Protein AF-A0A7V5M8F5-F1 (afdb_monomer_lite)

Foldseek 3Di:
DCLVCLQVVPDPPDLVSVQSVLVVVLVVLVVQLLVCLVVVVVVSVVVSVVVNVVSLLCNQLSVLVVQLVQQQFLLSVDPLSSVLSSLLCQLLVLLVVLQVLLCCQPPVVPPPVVCVSPPRDDLVVSLVSLVSNLVSLVVNLVSLVVSLVCLCPPDPLSVVLSCCCCPNPNNCLRVPQQVNQQRDVSNVQSPDPVRSSDSVSSNSSSVSNNSNSVSVVCCSPVSSVVRGTD

Radius of gyration: 19.97 Å; chains: 1; bounding box: 55×34×59 Å

Secondary structure (DSSP, 8-state):
--TTHHHHS--TT-HHHHHHHHHHHHHHHHHHHHHHHHTT-HHHHHHHHHHHHHHHHHHHHHHHHHHHT-TT-TTT--TTHHHHHHHHHHHHHHHHHHHHHHHHHHHSTT-HHHHHHSPPPPHHHHHHHHHHHHHHHHHHHHHHHHHHHHHHHH-HHHHHHHHHHHTSTTHIIIIIIIIIIIIIHHHHHHHSTTTTT-HHHHHHHHHHHHHHHHHHHHHHHHHHHHSPP-

Structure (mmCIF, N/CA/C/O backbone):
data_AF-A0A7V5M8F5-F1
#
_entry.id   AF-A0A7V5M8F5-F1
#
loop_
_atom_site.group_PDB
_atom_site.id
_atom_site.type_symbol
_atom_site.label_atom_id
_atom_site.label_alt_id
_atom_site.label_comp_id
_atom_site.label_asym_id
_atom_site.label_entity_id
_atom_site.label_seq_id
_atom_site.pdbx_PDB_ins_code
_atom_site.Cartn_x
_atom_site.Cartn_y
_atom_site.Cartn_z
_atom_site.occupancy
_atom_site.B_iso_or_equiv
_atom_site.auth_seq_id
_atom_site.auth_comp_id
_atom_site.auth_asym_id
_atom_site.auth_atom_id
_atom_site.pdbx_PDB_model_num
ATOM 1 N N . VAL A 1 1 ? 28.177 -6.693 4.601 1.00 48.69 1 VAL A N 1
ATOM 2 C CA . VAL A 1 1 ? 29.189 -5.725 5.109 1.00 48.69 1 VAL A CA 1
ATOM 3 C C . VAL A 1 1 ? 29.220 -4.380 4.344 1.00 48.69 1 VAL A C 1
ATOM 5 O O . VAL A 1 1 ? 29.746 -3.408 4.863 1.00 48.69 1 VAL A O 1
ATOM 8 N N . ARG A 1 2 ? 28.581 -4.237 3.165 1.00 62.81 2 ARG A N 1
ATOM 9 C CA . ARG A 1 2 ? 28.569 -2.975 2.380 1.00 62.81 2 ARG A CA 1
ATOM 10 C C . ARG A 1 2 ? 27.480 -1.940 2.731 1.00 62.81 2 ARG A C 1
ATOM 12 O O . ARG A 1 2 ? 27.596 -0.803 2.301 1.00 62.81 2 ARG A O 1
ATOM 19 N N . PHE A 1 3 ? 26.449 -2.287 3.506 1.00 63.16 3 PHE A N 1
ATOM 20 C CA . PHE A 1 3 ? 25.304 -1.390 3.750 1.00 63.16 3 PHE A CA 1
ATOM 21 C C . PHE A 1 3 ? 25.667 -0.143 4.577 1.00 63.16 3 PHE A C 1
ATOM 23 O O . PHE A 1 3 ? 25.280 0.962 4.219 1.00 63.16 3 PHE A O 1
ATOM 30 N N . TYR A 1 4 ? 26.493 -0.290 5.618 1.00 63.72 4 TYR A N 1
ATOM 31 C CA . TYR A 1 4 ? 26.911 0.834 6.471 1.00 63.72 4 TYR A CA 1
ATOM 32 C C . TYR A 1 4 ? 27.710 1.911 5.713 1.00 63.72 4 TYR A C 1
ATOM 34 O O . TYR A 1 4 ? 27.688 3.080 6.094 1.00 63.72 4 TYR A O 1
ATOM 42 N N . HIS A 1 5 ? 28.357 1.549 4.599 1.00 68.81 5 HIS A N 1
ATOM 43 C CA . HIS A 1 5 ? 29.077 2.505 3.755 1.00 68.81 5 HIS A CA 1
ATOM 44 C C . HIS A 1 5 ? 28.134 3.489 3.057 1.00 68.81 5 HIS A C 1
ATOM 46 O O . HIS A 1 5 ? 28.532 4.619 2.823 1.00 68.81 5 HIS A O 1
ATOM 52 N N . LEU A 1 6 ? 26.881 3.113 2.779 1.00 63.12 6 LEU A N 1
ATOM 53 C CA . LEU A 1 6 ? 25.892 4.026 2.192 1.00 63.12 6 LEU A CA 1
ATOM 54 C C . LEU A 1 6 ? 25.444 5.124 3.165 1.00 63.12 6 LEU A C 1
ATOM 56 O O . LEU A 1 6 ? 24.941 6.151 2.718 1.00 63.12 6 LEU A O 1
ATOM 60 N N . MET A 1 7 ? 25.601 4.893 4.472 1.00 65.12 7 MET A N 1
ATOM 61 C CA . MET A 1 7 ? 25.281 5.868 5.517 1.00 65.12 7 MET A CA 1
ATOM 62 C C . MET A 1 7 ? 26.461 6.815 5.770 1.00 65.12 7 MET A C 1
ATOM 64 O O . MET A 1 7 ? 26.262 8.018 5.889 1.00 65.12 7 MET A O 1
ATOM 68 N N . TYR A 1 8 ? 27.689 6.285 5.812 1.00 66.94 8 TYR A N 1
ATOM 69 C CA . TYR A 1 8 ? 28.901 7.080 6.055 1.00 66.94 8 TYR A CA 1
ATOM 70 C C . TYR A 1 8 ? 29.453 7.783 4.804 1.00 66.94 8 TYR A C 1
ATOM 72 O O . TYR A 1 8 ? 29.963 8.893 4.908 1.00 66.94 8 TYR A O 1
ATOM 80 N N . MET A 1 9 ? 29.353 7.169 3.621 1.00 75.38 9 MET A N 1
ATOM 81 C CA . MET A 1 9 ? 29.777 7.750 2.339 1.00 75.38 9 MET A CA 1
ATOM 82 C C . MET A 1 9 ? 28.563 8.246 1.559 1.00 75.38 9 MET A C 1
ATOM 84 O O . MET A 1 9 ? 28.208 7.720 0.501 1.00 75.38 9 MET A O 1
ATOM 88 N N . PHE A 1 10 ? 27.888 9.245 2.124 1.00 81.69 10 PHE A N 1
ATOM 89 C CA . PHE A 1 10 ? 26.716 9.839 1.500 1.00 81.69 10 PHE A CA 1
ATOM 90 C C . PHE A 1 10 ? 27.094 10.530 0.183 1.00 81.69 10 PHE A C 1
ATOM 92 O O . PHE A 1 10 ? 27.930 11.433 0.157 1.00 81.69 10 PHE A O 1
ATOM 99 N N . ASN A 1 11 ? 26.456 10.124 -0.915 1.00 85.31 11 ASN A N 1
ATOM 100 C CA . ASN A 1 11 ? 26.607 10.766 -2.214 1.00 85.31 11 ASN A CA 1
ATOM 101 C C . ASN A 1 11 ? 25.289 11.448 -2.601 1.00 85.31 11 ASN A C 1
ATOM 103 O O . ASN A 1 11 ? 24.311 10.769 -2.905 1.00 85.31 11 ASN A O 1
ATOM 107 N N . TYR A 1 12 ? 25.284 12.784 -2.647 1.00 85.00 12 TYR A N 1
ATOM 108 C CA . TYR A 1 12 ? 24.104 13.597 -2.977 1.00 85.00 12 TYR A CA 1
ATOM 109 C C . TYR A 1 12 ? 23.508 13.301 -4.363 1.00 85.00 12 TYR A C 1
ATOM 111 O O . TYR A 1 12 ? 22.310 13.497 -4.558 1.00 85.00 12 TYR A O 1
ATOM 119 N N . HIS A 1 13 ? 24.315 12.801 -5.305 1.00 85.94 13 HIS A N 1
ATOM 120 C CA . HIS A 1 13 ? 23.870 12.430 -6.652 1.00 85.94 13 HIS A CA 1
ATOM 121 C C . HIS A 1 13 ? 23.316 11.002 -6.730 1.00 85.94 13 HIS A C 1
ATOM 123 O O . HIS A 1 13 ? 22.766 10.623 -7.760 1.00 85.94 13 HIS A O 1
ATOM 129 N N . SER A 1 14 ? 23.476 10.193 -5.677 1.00 87.31 14 SER A N 1
ATOM 130 C CA . SER A 1 14 ? 23.018 8.805 -5.649 1.00 87.31 14 SER A CA 1
ATOM 131 C C . SER A 1 14 ? 21.605 8.718 -5.070 1.00 87.31 14 SER A C 1
ATOM 133 O O . SER A 1 14 ? 21.416 8.978 -3.878 1.00 87.31 14 SER A O 1
ATOM 135 N N . PRO A 1 15 ? 20.610 8.262 -5.850 1.00 87.06 15 PRO A N 1
ATOM 136 C CA . PRO A 1 15 ? 19.275 7.988 -5.327 1.00 87.06 15 PRO A CA 1
ATOM 137 C C . PRO A 1 15 ? 19.305 6.992 -4.157 1.00 87.06 15 PRO A C 1
ATOM 139 O O . PRO A 1 15 ? 18.607 7.176 -3.166 1.00 87.06 15 PRO A O 1
ATOM 142 N N . VAL A 1 16 ? 20.187 5.988 -4.209 1.00 89.31 16 VAL A N 1
ATOM 143 C CA . VAL A 1 16 ? 20.313 4.957 -3.163 1.00 89.31 16 VAL A CA 1
ATOM 144 C C . VAL A 1 16 ? 20.760 5.549 -1.819 1.00 89.31 16 VAL A C 1
ATOM 146 O O . VAL A 1 16 ? 20.312 5.088 -0.768 1.00 89.31 16 VAL A O 1
ATOM 149 N N . SER A 1 17 ? 21.607 6.586 -1.834 1.00 88.75 17 SER A N 1
ATOM 150 C CA . SER A 1 17 ? 22.029 7.293 -0.616 1.00 88.75 17 SER A CA 1
ATOM 151 C C . SER A 1 17 ? 20.871 8.066 0.019 1.00 88.75 17 SER A C 1
ATOM 153 O O . SER A 1 17 ? 20.699 8.017 1.232 1.00 88.75 17 SER A O 1
ATOM 155 N N . TRP A 1 18 ? 20.019 8.715 -0.778 1.00 89.38 18 TRP A N 1
ATOM 156 C CA . TRP A 1 18 ? 18.796 9.339 -0.260 1.00 89.38 18 TRP A CA 1
ATOM 157 C C . TRP A 1 18 ? 17.832 8.310 0.329 1.00 89.38 18 TRP A C 1
ATOM 159 O O . TRP A 1 18 ? 17.279 8.520 1.408 1.00 89.38 18 TRP A O 1
ATOM 169 N N . GLY A 1 19 ? 17.691 7.163 -0.335 1.00 89.88 19 GLY A N 1
ATOM 170 C CA . GLY A 1 19 ? 16.884 6.054 0.154 1.00 89.88 19 GLY A CA 1
ATOM 171 C C . GLY A 1 19 ? 17.283 5.556 1.528 1.00 89.88 19 GLY A C 1
ATOM 172 O O . GLY A 1 19 ? 16.420 5.353 2.377 1.00 89.88 19 GLY A O 1
ATOM 173 N N . SER A 1 20 ? 18.584 5.376 1.764 1.00 88.75 20 SER A N 1
ATOM 174 C CA . SER A 1 20 ? 19.081 4.896 3.053 1.00 88.75 20 SER A CA 1
ATOM 175 C C . SER A 1 20 ? 18.704 5.863 4.184 1.00 88.75 20 SER A C 1
ATOM 177 O O . SER A 1 20 ? 18.225 5.421 5.231 1.00 88.75 20 SER A O 1
ATOM 179 N N . VAL A 1 21 ? 18.826 7.174 3.951 1.00 90.50 21 VAL A N 1
ATOM 180 C CA . VAL A 1 21 ? 18.444 8.216 4.914 1.00 90.50 21 VAL A CA 1
ATOM 181 C C . VAL A 1 21 ? 16.935 8.221 5.165 1.00 90.50 21 VAL A C 1
ATOM 183 O O . VAL A 1 21 ? 16.515 8.152 6.320 1.00 90.50 21 VAL A O 1
ATOM 186 N N . LEU A 1 22 ? 16.112 8.230 4.112 1.00 92.31 22 LEU A N 1
ATOM 187 C CA . LEU A 1 22 ? 14.647 8.237 4.237 1.00 92.31 22 LEU A CA 1
ATOM 188 C C . LEU A 1 22 ? 14.126 6.995 4.976 1.00 92.31 22 LEU A C 1
ATOM 190 O O . LEU A 1 22 ? 13.337 7.116 5.915 1.00 92.31 22 LEU A O 1
ATOM 194 N N . LEU A 1 23 ? 14.620 5.811 4.599 1.00 90.69 23 LEU A N 1
ATOM 195 C CA . LEU A 1 23 ? 14.252 4.535 5.218 1.00 90.69 23 LEU A CA 1
ATOM 196 C C . LEU A 1 23 ? 14.707 4.424 6.677 1.00 90.69 23 LEU A C 1
ATOM 198 O O . LEU A 1 23 ? 14.150 3.621 7.418 1.00 90.69 23 LEU A O 1
ATOM 202 N N . THR A 1 24 ? 15.690 5.222 7.097 1.00 91.88 24 THR A N 1
ATOM 203 C CA . THR A 1 24 ? 16.174 5.244 8.484 1.00 91.88 24 THR A CA 1
ATOM 204 C C . THR A 1 24 ? 15.416 6.265 9.329 1.00 91.88 24 THR A C 1
ATOM 206 O O . THR A 1 24 ? 14.986 5.949 10.436 1.00 91.88 24 THR A O 1
ATOM 209 N N . ILE A 1 25 ? 15.198 7.478 8.813 1.00 94.25 25 ILE A N 1
ATOM 210 C CA . ILE A 1 25 ? 14.529 8.554 9.560 1.00 94.25 25 ILE A CA 1
ATOM 211 C C . ILE A 1 25 ? 13.055 8.226 9.817 1.00 94.25 25 ILE A C 1
ATOM 213 O O . ILE A 1 25 ? 12.550 8.516 10.901 1.00 94.25 25 ILE A O 1
ATOM 217 N N . TYR A 1 26 ? 12.354 7.610 8.861 1.00 95.31 26 TYR A N 1
ATOM 218 C CA . TYR A 1 26 ? 10.919 7.366 9.007 1.00 95.31 26 TYR A CA 1
ATOM 219 C C . TYR A 1 26 ? 10.567 6.414 10.169 1.00 95.31 26 TYR A C 1
ATOM 221 O O . TYR A 1 26 ? 9.783 6.821 11.030 1.00 95.31 26 TYR A O 1
ATOM 229 N N . PRO A 1 27 ? 11.175 5.216 10.307 1.00 95.31 27 PRO A N 1
ATOM 230 C CA . PRO A 1 27 ? 10.955 4.370 11.480 1.00 95.31 27 PRO A CA 1
ATOM 231 C C . PRO A 1 27 ? 11.349 5.052 12.793 1.00 95.31 27 PRO A C 1
ATOM 233 O O . PRO A 1 27 ? 10.648 4.899 13.789 1.00 95.31 27 PRO A O 1
ATOM 236 N N . ILE A 1 28 ? 12.427 5.846 12.800 1.00 96.25 28 ILE A N 1
ATOM 237 C CA . ILE A 1 28 ? 12.837 6.617 13.983 1.00 96.25 28 ILE A CA 1
ATOM 238 C C . ILE A 1 28 ? 11.740 7.618 14.378 1.00 96.25 28 ILE A C 1
ATOM 240 O O . ILE A 1 28 ? 11.364 7.683 15.548 1.00 96.25 28 ILE A O 1
ATOM 244 N N . ASN A 1 29 ? 11.164 8.344 13.414 1.00 97.38 29 ASN A N 1
ATOM 245 C CA . ASN A 1 29 ? 10.018 9.224 13.651 1.00 97.38 29 ASN A CA 1
ATOM 246 C C . ASN A 1 29 ? 8.817 8.451 14.223 1.00 97.38 29 ASN A C 1
ATOM 248 O O . ASN A 1 29 ? 8.199 8.911 15.180 1.00 97.38 29 ASN A O 1
ATOM 252 N N . CYS A 1 30 ? 8.513 7.262 13.690 1.00 95.44 30 CYS A N 1
ATOM 253 C CA . CYS A 1 30 ? 7.444 6.403 14.210 1.00 95.44 30 CYS A CA 1
ATOM 254 C C . CYS A 1 30 ? 7.700 5.943 15.655 1.00 95.44 30 CYS A C 1
ATOM 256 O O . CYS A 1 30 ? 6.761 5.903 16.449 1.00 95.44 30 CYS A O 1
ATOM 258 N N . LEU A 1 31 ? 8.951 5.644 16.024 1.00 95.81 31 LEU A N 1
ATOM 259 C CA . LEU A 1 31 ? 9.319 5.296 17.401 1.00 95.81 31 LEU A CA 1
ATOM 260 C C . LEU A 1 31 ? 9.119 6.477 18.356 1.00 95.81 31 LEU A C 1
ATOM 262 O O . LEU A 1 31 ? 8.555 6.292 19.433 1.00 95.81 31 LEU A O 1
ATOM 266 N N . PHE A 1 32 ? 9.516 7.691 17.959 1.00 96.62 32 PHE A N 1
ATOM 267 C CA . PHE A 1 32 ? 9.241 8.896 18.748 1.00 96.62 32 PHE A CA 1
ATOM 268 C C . PHE A 1 32 ? 7.742 9.161 18.875 1.00 96.62 32 PHE A C 1
ATOM 270 O O . PHE A 1 32 ? 7.259 9.415 19.976 1.00 96.62 32 PHE A O 1
ATOM 277 N N . TYR A 1 33 ? 6.993 9.049 17.776 1.00 95.00 33 TYR A N 1
ATOM 278 C CA . TYR A 1 33 ? 5.540 9.192 17.783 1.00 95.00 33 TYR A CA 1
ATOM 279 C C . TYR A 1 33 ? 4.883 8.217 18.773 1.00 95.00 33 TYR A C 1
ATOM 281 O O . TYR A 1 33 ? 4.117 8.643 19.638 1.00 95.00 33 TYR A O 1
ATOM 289 N N . LEU A 1 34 ? 5.254 6.933 18.725 1.00 92.69 34 LEU A N 1
ATOM 290 C CA . LEU A 1 34 ? 4.754 5.912 19.647 1.00 92.69 34 LEU A CA 1
ATOM 291 C C . LEU A 1 34 ? 5.170 6.178 21.104 1.00 92.69 34 LEU A C 1
ATOM 293 O O . LEU A 1 34 ? 4.362 6.027 22.020 1.00 92.69 34 LEU A O 1
ATOM 297 N N . TYR A 1 35 ? 6.411 6.614 21.330 1.00 93.69 35 TYR A N 1
ATOM 298 C CA . TYR A 1 35 ? 6.904 6.972 22.661 1.00 93.69 35 TYR A CA 1
ATOM 299 C C . TYR A 1 35 ? 6.113 8.136 23.276 1.00 93.69 35 TYR A C 1
ATOM 301 O O . TYR A 1 35 ? 5.768 8.093 24.458 1.00 93.69 35 TYR A O 1
ATOM 309 N N . TYR A 1 36 ? 5.784 9.162 22.486 1.00 94.81 36 TYR A N 1
ATOM 310 C CA . TYR A 1 36 ? 5.001 10.296 22.977 1.00 94.81 36 TYR A CA 1
ATOM 311 C C . TYR A 1 36 ? 3.518 9.975 23.153 1.00 94.81 36 TYR A C 1
ATOM 313 O O . TYR A 1 36 ? 2.916 10.539 24.064 1.00 94.81 36 TYR A O 1
ATOM 321 N N . ILE A 1 37 ? 2.959 9.026 22.388 1.00 90.25 37 ILE A N 1
ATOM 322 C CA . ILE A 1 37 ? 1.643 8.434 22.692 1.00 90.25 37 ILE A CA 1
ATOM 323 C C . ILE A 1 37 ? 1.666 7.805 24.086 1.00 90.25 37 ILE A C 1
ATOM 325 O O . ILE A 1 37 ? 0.788 8.084 24.893 1.00 90.25 37 ILE A O 1
ATOM 329 N N . TRP A 1 38 ? 2.701 7.023 24.407 1.00 87.69 38 TRP A N 1
ATOM 330 C CA . TRP A 1 38 ? 2.828 6.399 25.728 1.00 87.69 38 TRP A CA 1
ATOM 331 C C . TRP A 1 38 ? 2.988 7.407 26.876 1.00 87.69 38 TRP A C 1
ATOM 333 O O . TRP A 1 38 ? 2.548 7.150 27.995 1.00 87.69 38 TRP A O 1
ATOM 343 N N . LYS A 1 39 ? 3.621 8.555 26.615 1.00 91.75 39 LYS A N 1
ATOM 344 C CA . LYS A 1 39 ? 3.750 9.657 27.581 1.00 91.75 39 LYS A CA 1
ATOM 345 C C . LYS A 1 39 ? 2.536 10.584 27.642 1.00 91.75 39 LYS A C 1
ATOM 347 O O . LYS A 1 39 ? 2.550 11.484 28.476 1.00 91.75 39 LYS A O 1
ATOM 352 N N . GLU A 1 40 ? 1.541 10.393 26.775 1.00 90.12 40 GLU A N 1
ATOM 353 C CA . GLU A 1 40 ? 0.366 11.265 26.647 1.00 90.12 40 GLU A CA 1
ATOM 354 C C . GLU A 1 40 ? 0.739 12.750 26.389 1.00 90.12 40 GLU A C 1
ATOM 356 O O . GLU A 1 40 ? 0.028 13.678 26.771 1.00 90.12 40 GLU A O 1
ATOM 361 N N . ASP A 1 41 ? 1.868 12.998 25.705 1.00 95.12 41 ASP A N 1
ATOM 362 C CA . ASP A 1 41 ? 2.378 14.345 25.387 1.00 95.12 41 ASP A CA 1
ATOM 363 C C . ASP A 1 41 ? 1.771 14.857 24.066 1.00 95.12 41 ASP A C 1
ATOM 365 O O . ASP A 1 41 ? 2.378 14.781 22.993 1.00 95.12 41 ASP A O 1
ATOM 369 N N . TYR A 1 42 ? 0.531 15.355 24.134 1.00 93.00 42 TYR A N 1
ATOM 370 C CA . TYR A 1 42 ? -0.261 15.768 22.965 1.00 93.00 42 TYR A CA 1
ATOM 371 C C . TYR A 1 42 ? 0.436 16.751 22.003 1.00 93.00 42 TYR A C 1
ATOM 373 O O . TYR A 1 42 ? 0.324 16.543 20.788 1.00 93.00 42 TYR A O 1
ATOM 381 N N . PRO A 1 43 ? 1.158 17.797 22.460 1.00 96.81 43 PRO A N 1
ATOM 382 C CA . PRO A 1 43 ? 1.916 18.668 21.561 1.00 96.81 43 PRO A CA 1
ATOM 383 C C . PRO A 1 43 ? 2.935 17.907 20.706 1.00 96.81 43 PRO A C 1
ATOM 385 O O . PRO A 1 43 ? 2.995 18.111 19.490 1.00 96.81 43 PRO A O 1
ATOM 388 N N . LYS A 1 44 ? 3.699 16.987 21.309 1.00 96.25 44 LYS A N 1
ATOM 389 C CA . LYS A 1 44 ? 4.697 16.197 20.576 1.00 96.25 44 LYS A CA 1
ATOM 390 C C . LYS A 1 44 ? 4.056 15.130 19.700 1.00 96.25 44 LYS A C 1
ATOM 392 O O . LYS A 1 44 ? 4.504 14.949 18.571 1.00 96.25 44 LYS A O 1
ATOM 397 N N . ILE A 1 45 ? 2.975 14.492 20.154 1.00 94.75 45 ILE A N 1
ATOM 398 C CA . ILE A 1 45 ? 2.185 13.567 19.323 1.00 94.75 45 ILE A CA 1
ATOM 399 C C . ILE A 1 45 ? 1.760 14.266 18.024 1.00 94.75 45 ILE A C 1
ATOM 401 O O . ILE A 1 45 ? 1.968 13.722 16.941 1.00 94.75 45 ILE A O 1
ATOM 405 N N . ARG A 1 46 ? 1.229 15.495 18.106 1.00 96.12 46 ARG A N 1
ATOM 406 C CA . ARG A 1 46 ? 0.842 16.274 16.916 1.00 96.12 46 ARG A CA 1
ATOM 407 C C . ARG A 1 46 ? 2.037 16.581 16.019 1.00 96.12 46 ARG A C 1
ATOM 409 O O . ARG A 1 46 ? 1.946 16.378 14.814 1.00 96.12 46 ARG A O 1
ATOM 416 N N . PHE A 1 47 ? 3.156 17.023 16.592 1.00 97.50 47 PHE A N 1
ATOM 417 C CA . PHE A 1 47 ? 4.364 17.335 15.828 1.00 97.50 47 PHE A CA 1
ATOM 418 C C . PHE A 1 47 ? 4.906 16.120 15.057 1.00 97.50 47 PHE A C 1
ATOM 420 O O . PHE A 1 47 ? 5.025 16.180 13.835 1.00 97.50 47 PHE A O 1
ATOM 427 N N . PHE A 1 48 ? 5.182 15.003 15.741 1.00 97.31 48 PHE A N 1
ATOM 428 C CA . PHE A 1 48 ? 5.723 13.790 15.107 1.00 97.31 48 PHE A CA 1
ATOM 429 C C . PHE A 1 48 ? 4.704 13.107 14.180 1.00 97.31 48 PHE A C 1
ATOM 431 O O . PHE A 1 48 ? 5.095 12.483 13.191 1.00 97.31 48 PHE A O 1
ATOM 438 N N . GLY A 1 49 ? 3.404 13.262 14.457 1.00 95.44 49 GLY A N 1
ATOM 439 C CA . GLY A 1 49 ? 2.326 12.823 13.572 1.00 95.44 49 GLY A CA 1
ATOM 440 C C . GLY A 1 49 ? 2.314 13.599 12.254 1.00 95.44 49 GLY A C 1
ATOM 441 O O . GLY A 1 49 ? 2.348 12.991 11.186 1.00 95.44 49 GLY A O 1
ATOM 442 N N . TYR A 1 50 ? 2.353 14.935 12.310 1.00 97.25 50 TYR A N 1
ATOM 443 C CA . TYR A 1 50 ? 2.426 15.769 11.107 1.00 97.25 50 TYR A CA 1
ATOM 444 C C . TYR A 1 50 ? 3.744 15.610 10.356 1.00 97.25 50 TYR A C 1
ATOM 446 O O . TYR A 1 50 ? 3.723 15.597 9.132 1.00 97.25 50 TYR A O 1
ATOM 454 N N . LEU A 1 51 ? 4.865 15.427 11.059 1.00 97.31 51 LEU A N 1
ATOM 455 C CA . LEU A 1 51 ? 6.162 15.126 10.448 1.00 97.31 51 LEU A CA 1
ATOM 456 C C . LEU A 1 51 ? 6.177 13.745 9.772 1.00 97.31 51 LEU A C 1
ATOM 458 O O . LEU A 1 51 ? 6.838 13.553 8.752 1.00 97.31 51 LEU A O 1
ATOM 462 N N . GLY A 1 52 ? 5.409 12.789 10.298 1.00 96.31 52 GLY A N 1
ATOM 463 C CA . GLY A 1 52 ? 5.278 11.452 9.728 1.00 96.31 52 GLY A CA 1
ATOM 464 C C . GLY A 1 52 ? 4.636 11.433 8.340 1.00 96.31 52 GLY A C 1
ATOM 465 O O . GLY A 1 52 ? 5.005 10.587 7.532 1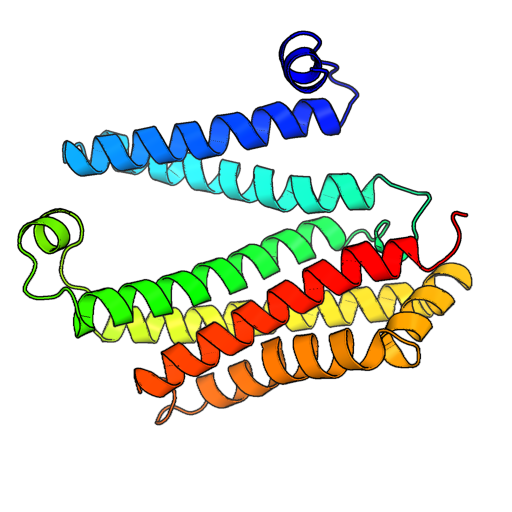.00 96.31 52 GLY A O 1
ATOM 466 N N . ILE A 1 53 ? 3.732 12.371 8.033 1.00 95.69 53 ILE A N 1
ATOM 467 C CA . ILE A 1 53 ? 3.038 12.446 6.735 1.00 95.69 53 ILE A CA 1
ATOM 468 C C . ILE A 1 53 ? 4.016 12.680 5.565 1.00 95.69 53 ILE A C 1
ATOM 470 O O . ILE A 1 53 ? 4.073 11.829 4.674 1.00 95.69 53 ILE A O 1
ATOM 474 N N . PRO A 1 54 ? 4.821 13.765 5.528 1.00 96.56 54 PRO A N 1
ATOM 475 C CA . PRO A 1 54 ? 5.775 13.981 4.445 1.00 96.56 54 PRO A CA 1
ATOM 476 C C . PRO A 1 54 ? 6.863 12.904 4.412 1.00 96.56 54 PRO A C 1
ATOM 478 O O . PRO A 1 54 ? 7.296 12.531 3.325 1.00 96.56 54 PRO A O 1
ATOM 481 N N . LEU A 1 55 ? 7.272 12.350 5.561 1.00 96.44 55 LEU A N 1
ATOM 482 C CA . LEU A 1 55 ? 8.235 11.245 5.594 1.00 96.44 55 LEU A CA 1
ATOM 483 C C . LEU A 1 55 ? 7.667 9.958 4.976 1.00 96.44 55 LEU A C 1
ATOM 485 O O . LEU A 1 55 ? 8.370 9.295 4.218 1.00 96.44 55 LEU A O 1
ATOM 489 N N . ALA A 1 56 ? 6.402 9.622 5.246 1.00 95.00 56 ALA A N 1
ATOM 490 C CA . ALA A 1 56 ? 5.738 8.467 4.643 1.00 95.00 56 ALA A CA 1
ATOM 491 C C . ALA A 1 56 ? 5.627 8.625 3.120 1.00 95.00 56 ALA A C 1
ATOM 493 O O . ALA A 1 56 ? 5.973 7.707 2.374 1.00 95.00 56 ALA A O 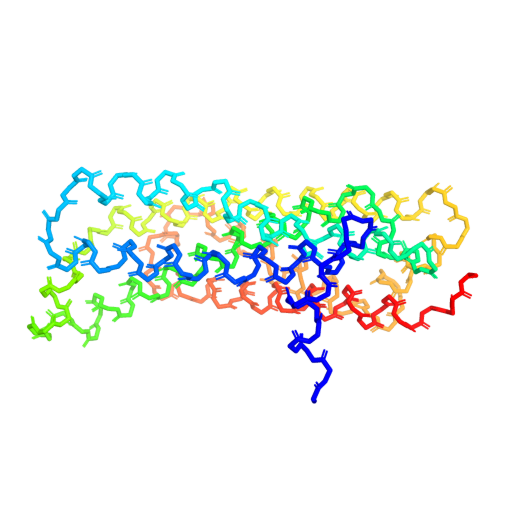1
ATOM 494 N N . ILE A 1 57 ? 5.215 9.812 2.655 1.00 95.62 57 ILE A N 1
ATOM 495 C CA . ILE A 1 57 ? 5.170 10.139 1.223 1.00 95.62 57 ILE A CA 1
ATOM 496 C C . ILE A 1 57 ? 6.567 10.012 0.608 1.00 95.62 57 ILE A C 1
ATOM 498 O O . ILE A 1 57 ? 6.716 9.389 -0.442 1.00 95.62 57 ILE A O 1
ATOM 502 N N . ALA A 1 58 ? 7.594 10.546 1.275 1.00 95.00 58 ALA A N 1
ATOM 503 C CA . ALA A 1 58 ? 8.968 10.483 0.797 1.00 95.00 58 ALA A CA 1
ATOM 504 C C . ALA A 1 58 ? 9.475 9.040 0.690 1.00 95.00 58 ALA A C 1
ATOM 506 O O . ALA A 1 58 ? 10.041 8.689 -0.337 1.00 95.00 58 ALA A O 1
ATOM 507 N N . VAL A 1 59 ? 9.245 8.185 1.691 1.00 95.25 59 VAL A N 1
ATOM 508 C CA . VAL A 1 59 ? 9.698 6.781 1.683 1.00 95.25 59 VAL A CA 1
ATOM 509 C C . VAL A 1 59 ? 8.992 5.954 0.607 1.00 95.25 59 VAL A C 1
ATOM 511 O O . VAL A 1 59 ? 9.644 5.242 -0.165 1.00 95.25 59 VAL A O 1
ATOM 514 N N . HIS A 1 60 ? 7.664 6.043 0.529 1.00 93.56 60 HIS A N 1
ATOM 515 C CA . HIS A 1 60 ? 6.903 5.259 -0.442 1.00 93.56 60 HIS A CA 1
ATOM 516 C C . HIS A 1 60 ? 7.108 5.771 -1.869 1.00 93.56 60 HIS A C 1
ATOM 518 O O . HIS A 1 60 ? 7.367 4.971 -2.768 1.00 93.56 60 HIS A O 1
ATOM 524 N N . GLY A 1 61 ? 7.107 7.092 -2.059 1.00 93.69 61 GLY A N 1
ATOM 525 C CA . GLY A 1 61 ? 7.441 7.716 -3.337 1.00 93.69 61 GLY A CA 1
ATOM 526 C C . GLY A 1 61 ? 8.865 7.381 -3.780 1.00 93.69 61 GLY A C 1
ATOM 527 O O . GLY A 1 61 ? 9.067 6.971 -4.921 1.00 93.69 61 GLY A O 1
ATOM 528 N N . TYR A 1 62 ? 9.849 7.461 -2.874 1.00 94.81 62 TYR A N 1
ATOM 529 C CA . TYR A 1 62 ? 11.241 7.080 -3.140 1.00 94.81 62 TYR A CA 1
ATOM 530 C C . TYR A 1 62 ? 11.358 5.645 -3.667 1.00 94.81 62 TYR A C 1
ATOM 532 O O . TYR A 1 62 ? 12.115 5.390 -4.603 1.00 94.81 62 TYR A O 1
ATOM 540 N N . THR A 1 63 ? 10.587 4.714 -3.101 1.00 92.75 63 THR A N 1
ATOM 541 C CA . THR A 1 63 ? 10.603 3.308 -3.530 1.00 92.75 63 THR A CA 1
ATOM 542 C C . THR A 1 63 ? 10.164 3.152 -4.991 1.00 92.75 63 THR A C 1
ATOM 544 O O . THR A 1 63 ? 10.732 2.341 -5.716 1.00 92.75 63 THR A O 1
ATOM 547 N N . GLY A 1 64 ? 9.207 3.952 -5.465 1.00 93.75 64 GLY A N 1
ATOM 548 C CA . GLY A 1 64 ? 8.884 3.977 -6.892 1.00 93.75 64 GLY A CA 1
ATOM 549 C C . GLY A 1 64 ? 9.893 4.782 -7.721 1.00 93.75 64 GLY A C 1
ATOM 550 O O . GLY A 1 64 ? 10.202 4.386 -8.840 1.00 93.75 64 GLY A O 1
ATOM 551 N N . PHE A 1 65 ? 10.486 5.852 -7.176 1.00 93.50 65 PHE A N 1
ATOM 552 C CA . PHE A 1 65 ? 11.536 6.615 -7.867 1.00 93.50 65 PHE A CA 1
ATOM 553 C C . PHE A 1 65 ? 12.785 5.783 -8.153 1.00 93.50 65 PHE A C 1
ATOM 555 O O . PHE A 1 65 ? 13.333 5.881 -9.247 1.00 93.50 65 PHE A O 1
ATOM 562 N N . ILE A 1 66 ? 13.245 4.958 -7.209 1.00 93.19 66 ILE A N 1
ATOM 563 C CA . ILE A 1 66 ? 14.451 4.147 -7.427 1.00 93.19 66 ILE A CA 1
ATOM 564 C C . ILE A 1 66 ? 14.262 3.153 -8.579 1.00 93.19 66 ILE A C 1
ATOM 566 O O . ILE A 1 66 ? 15.195 2.933 -9.348 1.00 93.19 66 ILE A O 1
ATOM 570 N N . LEU A 1 67 ? 13.046 2.621 -8.742 1.00 92.31 67 LEU A N 1
ATOM 571 C CA . LEU A 1 67 ? 12.674 1.794 -9.888 1.00 92.31 67 LEU A CA 1
ATOM 572 C C . LEU A 1 67 ? 12.565 2.643 -11.161 1.00 92.31 67 LEU A C 1
ATOM 574 O O . LEU A 1 67 ? 13.196 2.314 -12.160 1.00 92.31 67 LEU A O 1
ATOM 578 N N . ALA A 1 68 ? 11.871 3.782 -11.113 1.00 92.81 68 ALA A N 1
ATOM 579 C CA . ALA A 1 68 ? 11.737 4.689 -12.256 1.00 92.81 68 ALA A CA 1
ATOM 580 C C . ALA A 1 68 ? 13.081 5.151 -12.833 1.00 92.81 68 ALA A C 1
ATOM 582 O O . ALA A 1 68 ? 13.208 5.351 -14.040 1.00 92.81 68 ALA A O 1
ATOM 583 N N . LEU A 1 69 ? 14.101 5.304 -11.990 1.00 91.69 69 LEU A N 1
ATOM 584 C CA . LEU A 1 69 ? 15.440 5.725 -12.401 1.00 91.69 69 LEU A CA 1
ATOM 585 C C . LEU A 1 69 ? 16.265 4.603 -13.049 1.00 91.69 69 LEU A C 1
ATOM 587 O O . LEU A 1 69 ? 17.277 4.887 -13.695 1.00 91.69 69 LEU A O 1
ATOM 591 N N . ALA A 1 70 ? 15.836 3.345 -12.941 1.00 88.94 70 ALA A N 1
ATOM 592 C CA . ALA A 1 70 ? 16.459 2.213 -13.614 1.00 88.94 70 ALA A CA 1
ATOM 593 C C . ALA A 1 70 ? 16.016 2.141 -15.087 1.00 88.94 70 ALA A C 1
ATOM 595 O O . ALA A 1 70 ? 15.240 1.280 -15.494 1.00 88.94 70 ALA A O 1
ATOM 596 N N . LYS A 1 71 ? 16.561 3.054 -15.902 1.00 85.75 71 LYS A N 1
ATOM 597 C CA . LYS A 1 71 ? 16.222 3.237 -17.328 1.00 85.75 71 LYS A CA 1
ATOM 598 C C . LYS A 1 71 ? 16.328 1.972 -18.187 1.00 85.75 71 LYS A C 1
ATOM 600 O O . LYS A 1 71 ? 15.674 1.898 -19.216 1.00 85.75 71 LYS A O 1
ATOM 605 N N . GLY A 1 72 ? 17.142 0.997 -17.781 1.00 85.19 72 GLY A N 1
ATOM 606 C CA . GLY A 1 72 ? 17.321 -0.257 -18.518 1.00 85.19 72 GLY A CA 1
ATOM 607 C C . GLY A 1 72 ? 16.120 -1.206 -18.461 1.00 85.19 72 GLY A C 1
ATOM 608 O O . GLY A 1 72 ? 16.120 -2.203 -19.175 1.00 85.19 72 GLY A O 1
ATOM 609 N N . ILE A 1 73 ? 15.112 -0.930 -17.620 1.00 89.94 73 ILE A N 1
ATOM 610 C CA . ILE A 1 73 ? 13.933 -1.789 -17.452 1.00 89.94 73 ILE A CA 1
ATOM 611 C C . ILE A 1 73 ? 12.666 -0.983 -17.728 1.00 89.94 73 ILE A C 1
ATOM 613 O O . ILE A 1 73 ? 12.225 -0.172 -16.914 1.00 89.94 73 ILE A O 1
ATOM 617 N N . ALA A 1 74 ? 12.062 -1.255 -18.884 1.00 90.44 74 ALA A N 1
ATOM 618 C CA . ALA A 1 74 ? 10.883 -0.561 -19.396 1.00 90.44 74 ALA A CA 1
ATOM 619 C C . ALA A 1 74 ? 9.691 -0.564 -18.420 1.00 90.44 74 ALA A C 1
ATOM 621 O O . ALA A 1 74 ? 9.055 0.470 -18.243 1.00 90.44 74 ALA A O 1
ATOM 622 N N . LEU A 1 75 ? 9.427 -1.687 -17.730 1.00 91.88 75 LEU A N 1
ATOM 623 C CA . LEU A 1 75 ? 8.345 -1.770 -16.735 1.00 91.88 75 LEU A CA 1
ATOM 624 C C . LEU A 1 75 ? 8.532 -0.778 -15.586 1.00 91.88 75 LEU A C 1
ATOM 626 O O . LEU A 1 75 ? 7.565 -0.270 -15.038 1.00 91.88 75 LEU A O 1
ATOM 630 N N . TRP A 1 76 ? 9.777 -0.550 -15.177 1.00 92.94 76 TRP A N 1
ATOM 631 C CA . TRP A 1 76 ? 10.089 0.299 -14.036 1.00 92.94 76 TRP A CA 1
ATOM 632 C C . TRP A 1 76 ? 10.140 1.764 -14.439 1.00 92.94 76 TRP A C 1
ATOM 634 O O . TRP A 1 76 ? 9.713 2.618 -13.666 1.00 92.94 76 TRP A O 1
ATOM 644 N N . ASN A 1 77 ? 10.631 2.047 -15.648 1.00 92.94 77 ASN A N 1
ATOM 645 C CA . ASN A 1 77 ? 10.848 3.387 -16.182 1.00 92.94 77 ASN A CA 1
ATOM 646 C C . ASN A 1 77 ? 9.549 4.066 -16.655 1.00 92.94 77 ASN A C 1
ATOM 648 O O . ASN A 1 77 ? 9.471 4.595 -17.762 1.00 92.94 77 ASN A O 1
ATOM 652 N N . THR A 1 78 ? 8.531 4.099 -15.796 1.00 92.69 78 THR A N 1
ATOM 653 C CA . THR A 1 78 ? 7.302 4.858 -16.033 1.00 92.69 78 THR A CA 1
ATOM 654 C C . THR A 1 78 ? 7.232 6.067 -15.094 1.00 92.69 78 THR A C 1
ATOM 656 O O . THR A 1 78 ? 7.647 5.992 -13.932 1.00 92.69 78 THR A O 1
ATOM 659 N N . PRO A 1 79 ? 6.694 7.212 -15.552 1.00 92.88 79 PRO A N 1
ATOM 660 C CA . PRO A 1 79 ? 6.506 8.384 -14.697 1.00 92.88 79 PRO A CA 1
ATOM 661 C C . PRO A 1 79 ? 5.486 8.138 -13.573 1.00 92.88 79 PRO A C 1
ATOM 663 O O . PRO A 1 79 ? 5.476 8.872 -12.587 1.00 92.88 79 PRO A O 1
ATOM 666 N N . LEU A 1 80 ? 4.638 7.111 -13.702 1.00 95.81 80 LEU A N 1
ATOM 667 C CA . LEU A 1 80 ? 3.625 6.754 -12.710 1.00 95.81 80 LEU A CA 1
ATOM 668 C C . LEU A 1 80 ? 4.170 5.873 -11.583 1.00 95.81 80 LEU A C 1
ATOM 670 O O . LEU A 1 80 ? 3.534 5.800 -10.535 1.00 95.81 80 LEU A O 1
ATOM 674 N N . MET A 1 81 ? 5.349 5.264 -11.737 1.00 95.38 81 MET A N 1
ATOM 675 C CA . MET A 1 81 ? 5.914 4.323 -10.764 1.00 95.38 81 MET A CA 1
ATOM 676 C C . MET A 1 81 ? 5.981 4.866 -9.315 1.00 95.38 81 MET A C 1
ATOM 678 O O . MET A 1 81 ? 5.555 4.154 -8.401 1.00 95.38 81 MET A O 1
ATOM 682 N N . PRO A 1 82 ? 6.411 6.121 -9.042 1.00 95.62 82 PRO A N 1
ATOM 683 C CA . PRO A 1 82 ? 6.354 6.697 -7.690 1.00 95.62 82 PRO A CA 1
ATOM 684 C C . PRO A 1 82 ? 4.934 6.776 -7.119 1.00 95.62 82 PRO A C 1
ATOM 686 O O . PRO A 1 82 ? 4.714 6.465 -5.948 1.00 95.62 82 PRO A O 1
ATOM 689 N N . ILE A 1 83 ? 3.965 7.166 -7.950 1.00 96.88 83 ILE A N 1
ATOM 690 C CA . ILE A 1 83 ? 2.560 7.309 -7.551 1.00 96.88 83 ILE A CA 1
ATOM 691 C C . ILE A 1 83 ? 1.938 5.930 -7.327 1.00 96.88 83 ILE A C 1
ATOM 693 O O . ILE A 1 83 ? 1.246 5.728 -6.334 1.00 96.88 83 ILE A O 1
ATOM 697 N N . TYR A 1 84 ? 2.239 4.960 -8.188 1.00 96.31 84 TYR A N 1
ATOM 698 C CA . TYR A 1 84 ? 1.749 3.591 -8.072 1.00 96.31 84 TYR A CA 1
ATOM 699 C C . TYR A 1 84 ? 2.217 2.941 -6.766 1.00 96.31 84 TYR A C 1
ATOM 701 O O . TYR A 1 84 ? 1.426 2.334 -6.043 1.00 96.31 84 TYR A O 1
ATOM 709 N N . PHE A 1 85 ? 3.482 3.144 -6.379 1.00 96.69 85 PHE A N 1
ATOM 710 C CA . PHE A 1 85 ? 3.995 2.690 -5.082 1.00 96.69 85 PHE A CA 1
ATOM 711 C C . PHE A 1 85 ? 3.358 3.408 -3.891 1.00 96.69 85 PHE A C 1
ATOM 713 O O . PHE A 1 85 ? 3.087 2.761 -2.877 1.00 96.69 85 PHE A O 1
ATOM 720 N N . LEU A 1 86 ? 3.098 4.710 -4.009 1.00 96.69 86 LEU A N 1
ATOM 721 C CA . LEU A 1 86 ? 2.454 5.496 -2.961 1.00 96.69 86 LEU A CA 1
ATOM 722 C C . LEU A 1 86 ? 1.001 5.056 -2.730 1.00 96.69 86 LEU A C 1
ATOM 724 O O . LEU A 1 86 ? 0.626 4.767 -1.597 1.00 96.69 86 LEU A O 1
ATOM 728 N N . VAL A 1 87 ? 0.199 4.951 -3.791 1.00 97.75 87 VAL A N 1
ATOM 729 C CA . VAL A 1 87 ? -1.222 4.580 -3.693 1.00 97.75 87 VAL A CA 1
ATOM 730 C C . VAL A 1 87 ? -1.380 3.144 -3.185 1.00 97.75 87 VAL A C 1
ATOM 732 O O . VAL A 1 87 ? -2.123 2.908 -2.234 1.00 97.75 87 VAL A O 1
ATOM 735 N N . SER A 1 88 ? -0.600 2.194 -3.702 1.00 97.38 88 SER A N 1
ATOM 736 C CA . SER A 1 88 ? -0.607 0.810 -3.198 1.00 97.38 88 SER A CA 1
ATOM 737 C C . SER A 1 88 ? -0.147 0.668 -1.737 1.00 97.38 88 SER A C 1
ATOM 739 O O . SER A 1 88 ? -0.583 -0.246 -1.026 1.00 97.38 88 SER A O 1
ATOM 741 N N . ALA A 1 89 ? 0.708 1.572 -1.243 1.00 97.31 89 ALA A N 1
ATOM 742 C CA . ALA A 1 89 ? 1.044 1.637 0.180 1.00 97.31 89 ALA A CA 1
ATOM 743 C C . ALA A 1 89 ? -0.154 2.102 1.023 1.00 97.31 89 ALA A C 1
ATOM 745 O O . ALA A 1 89 ? -0.394 1.553 2.098 1.00 97.31 89 ALA A O 1
ATOM 746 N N . MET A 1 90 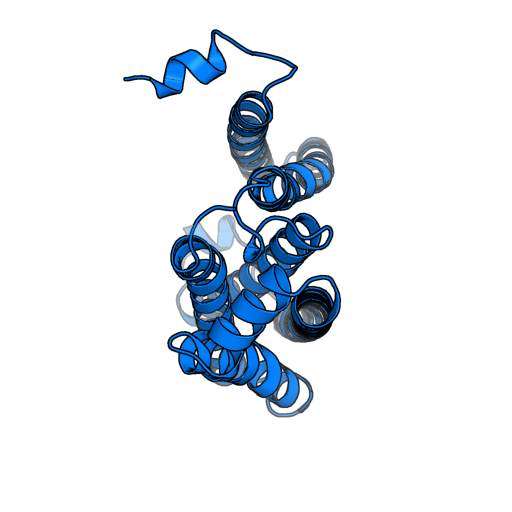? -0.949 3.050 0.519 1.00 97.81 90 MET A N 1
ATOM 747 C CA . MET A 1 90 ? -2.182 3.493 1.179 1.00 97.81 90 MET A CA 1
ATOM 748 C C . MET A 1 90 ? -3.224 2.367 1.209 1.00 97.81 90 MET A C 1
ATOM 750 O O . MET A 1 90 ? -3.785 2.086 2.265 1.00 97.81 90 MET A O 1
ATOM 754 N N . VAL A 1 91 ? -3.414 1.661 0.087 1.00 98.56 91 VAL A N 1
ATOM 755 C CA . VAL A 1 91 ? -4.310 0.496 -0.015 1.00 98.56 91 VAL A CA 1
ATOM 756 C C . VAL A 1 91 ? -3.928 -0.596 0.991 1.00 98.56 91 VAL A C 1
ATOM 758 O O . VAL A 1 91 ? -4.759 -1.014 1.801 1.00 98.56 91 VAL A O 1
ATOM 761 N N . SER A 1 92 ? -2.665 -1.039 0.989 1.00 98.19 92 SER A N 1
ATOM 762 C CA . SER A 1 92 ? -2.209 -2.095 1.907 1.00 98.19 92 SER A CA 1
ATOM 763 C C . SER A 1 92 ? -2.209 -1.651 3.372 1.00 98.19 92 SER A C 1
ATOM 765 O O . SER A 1 92 ? -2.604 -2.427 4.244 1.00 98.19 92 SER A O 1
ATOM 767 N N . GLY A 1 93 ? -1.844 -0.397 3.655 1.00 97.62 93 GLY A N 1
ATOM 768 C CA . GLY A 1 93 ? -1.887 0.174 4.999 1.00 97.62 93 GLY A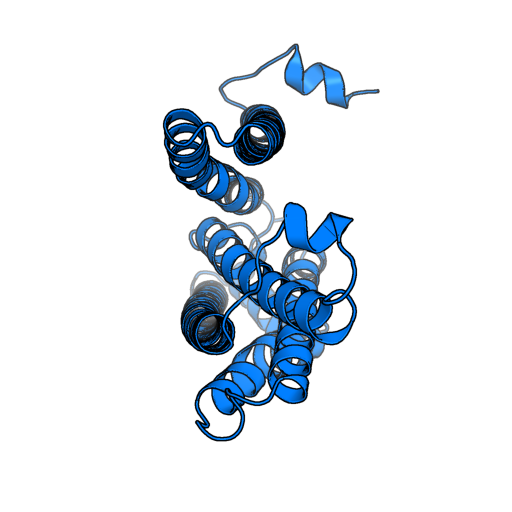 CA 1
ATOM 769 C C . GLY A 1 93 ? -3.303 0.206 5.576 1.00 97.62 93 GLY A C 1
ATOM 770 O O . GLY A 1 93 ? -3.523 -0.258 6.694 1.00 97.62 93 GLY A O 1
ATOM 771 N N . THR A 1 94 ? -4.289 0.684 4.809 1.00 98.38 94 THR A N 1
ATOM 772 C CA . THR A 1 94 ? -5.693 0.710 5.252 1.00 98.38 94 THR A CA 1
ATOM 773 C C . THR A 1 94 ? -6.267 -0.696 5.418 1.00 98.38 94 THR A C 1
ATOM 775 O O . THR A 1 94 ? -6.941 -0.958 6.415 1.00 98.38 94 THR A O 1
ATOM 778 N N . ALA A 1 95 ? -5.964 -1.623 4.502 1.00 98.62 95 ALA A N 1
ATOM 779 C CA . ALA A 1 95 ? -6.381 -3.019 4.627 1.00 98.62 95 ALA A CA 1
ATOM 780 C C . ALA A 1 95 ? -5.828 -3.666 5.911 1.00 98.62 95 ALA A C 1
ATOM 782 O O . ALA A 1 95 ? -6.576 -4.288 6.669 1.00 98.62 95 ALA A O 1
ATOM 783 N N . LEU A 1 96 ? -4.541 -3.461 6.209 1.00 98.44 96 LEU A N 1
ATOM 784 C CA . LEU A 1 96 ? -3.930 -3.973 7.434 1.00 98.44 96 LEU A CA 1
ATOM 785 C C . LEU A 1 96 ? -4.547 -3.343 8.691 1.00 98.44 96 LEU A C 1
ATOM 787 O O . LEU A 1 96 ? -4.822 -4.060 9.652 1.00 98.44 96 LEU A O 1
ATOM 791 N N . LEU A 1 97 ? -4.820 -2.033 8.680 1.00 97.19 97 LEU A N 1
ATOM 792 C CA . LEU A 1 97 ? -5.492 -1.354 9.793 1.00 97.19 97 LEU A CA 1
ATOM 793 C C . LEU A 1 97 ? -6.878 -1.946 10.073 1.00 97.19 97 LEU A C 1
ATOM 795 O O . LEU A 1 97 ? -7.179 -2.221 11.230 1.00 97.19 97 LEU A O 1
ATOM 799 N N . ILE A 1 98 ? -7.686 -2.223 9.043 1.00 98.06 98 ILE A N 1
ATOM 800 C CA . ILE A 1 98 ? -8.998 -2.877 9.205 1.00 98.06 98 ILE A CA 1
ATOM 801 C C . ILE A 1 98 ? -8.852 -4.230 9.910 1.00 98.06 98 ILE A C 1
ATOM 803 O O . ILE A 1 98 ? -9.571 -4.502 10.875 1.00 98.06 98 ILE A O 1
ATOM 807 N N . ILE A 1 99 ? -7.909 -5.065 9.457 1.00 98.25 99 ILE A N 1
ATOM 808 C CA . ILE A 1 99 ? -7.664 -6.389 10.046 1.00 98.25 99 ILE A CA 1
ATOM 809 C C . ILE A 1 99 ? -7.266 -6.248 11.515 1.00 98.25 99 ILE A C 1
ATOM 811 O O . ILE A 1 99 ? -7.853 -6.911 12.368 1.00 98.25 99 ILE A O 1
ATOM 815 N N . LEU A 1 100 ? -6.305 -5.373 11.824 1.00 96.12 100 LEU A N 1
ATOM 816 C CA . LEU A 1 100 ? -5.807 -5.185 13.187 1.00 96.12 100 LEU A CA 1
ATOM 817 C C . LEU A 1 100 ? -6.876 -4.603 14.119 1.00 96.12 100 LEU A C 1
ATOM 819 O O . LEU A 1 100 ? -7.014 -5.080 15.246 1.00 96.12 100 LEU A O 1
ATOM 823 N N . SER A 1 101 ? -7.667 -3.631 13.656 1.00 95.19 101 SER A N 1
ATOM 824 C CA . SER A 1 101 ? -8.774 -3.057 14.427 1.00 95.19 101 SER A CA 1
ATOM 825 C C . SER A 1 101 ? -9.837 -4.107 14.747 1.00 95.19 101 SER A C 1
ATOM 827 O O . SER A 1 101 ? -10.208 -4.262 15.909 1.00 95.19 101 SER A O 1
ATOM 829 N N . ILE A 1 102 ? -10.286 -4.885 13.755 1.00 96.19 102 ILE A N 1
ATOM 830 C CA . ILE A 1 102 ? -11.287 -5.942 13.970 1.00 96.19 102 ILE A CA 1
ATOM 831 C C . ILE A 1 102 ? -10.723 -7.057 14.856 1.00 96.19 102 ILE A C 1
ATOM 833 O O . ILE A 1 102 ? -11.413 -7.524 15.765 1.00 96.19 102 ILE A O 1
ATOM 837 N N . PHE A 1 103 ? -9.473 -7.470 14.634 1.00 95.31 103 PHE A N 1
ATOM 838 C CA . PHE A 1 103 ? -8.812 -8.495 15.440 1.00 95.31 103 PHE A CA 1
ATOM 839 C C . PHE A 1 103 ? -8.728 -8.074 16.910 1.00 95.31 103 PHE A C 1
ATOM 841 O O . PHE A 1 103 ? -9.118 -8.832 17.800 1.00 95.31 103 PHE A O 1
ATOM 848 N N . LYS A 1 104 ? -8.296 -6.836 17.169 1.00 93.31 104 LYS A N 1
ATOM 849 C CA . LYS A 1 104 ? -8.206 -6.282 18.520 1.00 93.31 104 LYS A CA 1
ATOM 850 C C . LYS A 1 104 ? -9.578 -6.216 19.200 1.00 93.31 104 LYS A C 1
ATOM 852 O O . LYS A 1 104 ? -9.708 -6.686 20.328 1.00 93.31 104 LYS A O 1
ATOM 857 N N . GLU A 1 105 ? -10.605 -5.713 18.515 1.00 91.75 105 GLU A N 1
ATOM 858 C CA . GLU A 1 105 ? -11.962 -5.611 19.079 1.00 91.75 105 GLU A CA 1
ATOM 859 C C . GLU A 1 105 ? -12.655 -6.972 19.273 1.00 91.75 105 GLU A C 1
ATOM 861 O O . GLU A 1 105 ? -13.520 -7.103 20.140 1.00 91.75 105 GLU A O 1
ATOM 866 N N . THR A 1 106 ? -12.270 -7.997 18.508 1.00 91.44 106 THR A N 1
ATOM 867 C CA . THR A 1 106 ? -12.872 -9.339 18.596 1.00 91.44 106 THR A CA 1
ATOM 868 C C . THR A 1 106 ? -12.172 -10.222 19.628 1.00 91.44 106 THR A C 1
ATOM 870 O O . THR A 1 106 ? -12.840 -10.905 20.401 1.00 91.44 106 THR A O 1
ATOM 873 N N . PHE A 1 107 ? -10.835 -10.208 19.668 1.00 91.44 107 PHE A N 1
ATOM 874 C CA . PHE A 1 107 ? -10.048 -11.176 20.443 1.00 91.44 107 PHE A CA 1
ATOM 875 C C . PHE A 1 107 ? -9.311 -10.572 21.640 1.00 91.44 107 PHE A C 1
ATOM 877 O O . PHE A 1 107 ? -8.987 -11.293 22.580 1.00 91.44 107 PHE A O 1
ATOM 884 N N . LEU A 1 108 ? -9.037 -9.264 21.635 1.00 89.69 108 LEU A N 1
ATOM 885 C CA . LEU A 1 108 ? -8.173 -8.614 22.631 1.00 89.69 108 LEU A CA 1
ATOM 886 C C . LEU A 1 108 ? -8.908 -7.574 23.483 1.00 89.69 108 LEU A C 1
ATOM 888 O O . LEU A 1 108 ? -8.284 -6.867 24.273 1.00 89.69 108 LEU A O 1
ATOM 892 N N . LYS A 1 109 ? -10.237 -7.508 23.375 1.00 84.31 109 LYS A N 1
ATOM 893 C CA . LYS A 1 109 ? -11.079 -6.536 24.083 1.00 84.31 109 LYS A CA 1
ATOM 894 C C . LYS A 1 109 ? -10.935 -6.591 25.609 1.00 84.31 109 LYS A C 1
ATOM 896 O O . LYS A 1 109 ? -11.039 -5.563 26.269 1.00 84.31 109 LYS A O 1
ATOM 901 N N . THR A 1 110 ? -10.700 -7.772 26.180 1.00 84.25 110 THR A N 1
ATOM 902 C CA . THR A 1 110 ? -10.541 -7.970 27.634 1.00 84.25 110 THR A CA 1
ATOM 903 C C . THR A 1 110 ? -9.096 -7.823 28.113 1.00 84.25 110 THR A C 1
ATOM 905 O O . THR A 1 110 ? -8.846 -7.847 29.317 1.00 84.25 110 THR A O 1
ATOM 908 N N . ASN A 1 111 ? -8.131 -7.653 27.203 1.00 85.31 111 ASN A N 1
ATOM 909 C CA . ASN A 1 111 ? -6.729 -7.505 27.564 1.00 85.31 111 ASN A CA 1
ATOM 910 C C . ASN A 1 111 ? -6.460 -6.071 28.048 1.00 85.31 111 ASN A C 1
ATOM 912 O O . ASN A 1 111 ? -6.322 -5.151 27.243 1.00 85.31 111 ASN A O 1
ATOM 916 N N . THR A 1 112 ? -6.369 -5.901 29.368 1.00 80.00 112 THR A N 1
ATOM 917 C CA . THR A 1 112 ? -6.184 -4.604 30.043 1.00 80.00 112 THR A CA 1
ATOM 918 C C . THR A 1 112 ? -4.893 -3.888 29.659 1.00 80.00 112 THR A C 1
ATOM 920 O O . THR A 1 112 ? -4.857 -2.659 29.650 1.00 80.00 112 THR A O 1
ATOM 923 N N . MET A 1 113 ? -3.835 -4.628 29.311 1.00 82.25 113 MET A N 1
ATOM 924 C CA . MET A 1 113 ? -2.602 -4.031 28.804 1.00 82.25 113 MET A CA 1
ATOM 925 C C . MET A 1 113 ? -2.873 -3.392 27.440 1.00 82.25 113 MET A C 1
ATOM 927 O O . MET A 1 113 ? -2.639 -2.203 27.264 1.00 82.25 113 MET A O 1
ATOM 931 N N . ILE A 1 114 ? -3.418 -4.156 26.492 1.00 80.31 114 ILE A N 1
ATOM 932 C CA . ILE A 1 114 ? -3.630 -3.696 25.113 1.00 80.31 114 ILE A CA 1
ATOM 933 C C . ILE A 1 114 ? -4.659 -2.568 25.049 1.00 80.31 114 ILE A C 1
ATOM 935 O O . ILE A 1 114 ? -4.435 -1.597 24.334 1.00 80.31 114 ILE A O 1
ATOM 939 N N . THR A 1 115 ? -5.753 -2.648 25.808 1.00 80.69 115 THR A N 1
ATOM 940 C CA . THR A 1 115 ? -6.791 -1.604 25.817 1.00 80.69 115 THR A CA 1
ATOM 941 C C . THR A 1 115 ? -6.343 -0.302 26.472 1.00 80.69 115 THR A C 1
ATOM 943 O O . THR A 1 115 ? -6.870 0.752 26.122 1.00 80.69 115 THR A O 1
ATOM 946 N N . ARG A 1 116 ? -5.336 -0.344 27.356 1.00 78.69 116 ARG A N 1
ATOM 947 C CA . ARG A 1 116 ? -4.668 0.861 27.866 1.00 78.69 116 ARG A CA 1
ATOM 948 C C . ARG A 1 116 ? -3.855 1.568 26.778 1.00 78.69 116 ARG A C 1
ATOM 950 O O . ARG A 1 116 ? -3.835 2.791 26.753 1.00 78.69 116 ARG A O 1
ATOM 957 N N . PHE A 1 117 ? -3.184 0.818 25.899 1.00 75.19 117 PHE A N 1
ATOM 958 C CA . PHE A 1 117 ? -2.391 1.390 24.800 1.00 75.19 117 PHE A CA 1
ATOM 959 C C . PHE A 1 117 ? -3.243 1.790 23.590 1.00 75.19 117 PHE A C 1
ATOM 961 O O . PHE A 1 117 ? -2.957 2.787 22.934 1.00 75.19 117 PHE A O 1
ATOM 968 N N . PHE A 1 118 ? -4.277 1.007 23.287 1.00 81.75 118 PHE A N 1
ATOM 969 C CA . PHE A 1 118 ? -5.151 1.195 22.137 1.00 81.75 118 PHE A CA 1
ATOM 970 C C . PHE A 1 118 ? -6.601 1.263 22.621 1.00 81.75 118 PHE A C 1
ATOM 972 O O . PHE A 1 118 ? -7.207 0.209 22.870 1.00 81.75 118 PHE A O 1
ATOM 979 N N . PRO A 1 119 ? -7.184 2.469 22.749 1.00 83.00 119 PRO A N 1
ATOM 980 C CA . PRO A 1 119 ? -8.555 2.621 23.216 1.00 83.00 119 PRO A CA 1
ATOM 981 C C . PRO A 1 119 ? -9.541 1.902 22.281 1.00 83.00 119 PRO A C 1
ATOM 983 O O . PRO A 1 119 ? -9.200 1.633 21.120 1.00 83.00 119 PRO A O 1
ATOM 986 N N . PRO A 1 120 ? -10.728 1.506 22.780 1.00 86.38 120 PRO A N 1
ATOM 987 C CA . PRO A 1 120 ? -11.763 0.867 21.971 1.00 86.38 120 PRO A CA 1
ATOM 988 C C . PRO A 1 120 ? -12.033 1.638 20.679 1.00 86.38 120 PRO A C 1
ATOM 990 O O . PRO A 1 120 ? -12.132 2.862 20.694 1.00 86.38 120 PRO A O 1
ATOM 993 N N . VAL A 1 121 ? -12.128 0.912 19.568 1.00 89.56 121 VAL A N 1
ATOM 994 C CA . VAL A 1 121 ? -12.430 1.497 18.259 1.00 89.56 121 VAL A CA 1
ATOM 995 C C . VAL A 1 121 ? -13.922 1.350 17.990 1.00 89.56 121 VAL A C 1
ATOM 997 O O . VAL A 1 121 ? -14.459 0.240 18.003 1.00 89.56 121 VAL A O 1
ATOM 1000 N N . GLU A 1 122 ? -14.594 2.471 17.745 1.00 92.50 122 GLU A N 1
ATOM 1001 C CA . GLU A 1 122 ? -16.006 2.490 17.360 1.00 92.50 122 GLU A CA 1
ATOM 1002 C C . GLU A 1 122 ? -16.219 1.776 16.016 1.00 92.50 122 GLU A C 1
ATOM 1004 O O . GLU A 1 122 ? -15.362 1.800 15.124 1.00 92.50 122 GLU A O 1
ATOM 1009 N N . LYS A 1 123 ? -17.377 1.127 15.847 1.00 93.25 123 LYS A N 1
ATOM 1010 C CA . LYS A 1 123 ? -17.665 0.356 14.623 1.00 93.25 123 LYS A CA 1
ATOM 1011 C C . LYS A 1 123 ? -17.715 1.267 13.401 1.00 93.25 123 LYS A C 1
ATOM 1013 O O . LYS A 1 123 ? -17.299 0.882 12.311 1.00 93.25 123 LYS A O 1
ATOM 1018 N N . GLU A 1 124 ? -18.197 2.482 13.612 1.00 94.69 124 GLU A N 1
ATOM 1019 C CA . GLU A 1 124 ? -18.331 3.556 12.644 1.00 94.69 124 GLU A CA 1
ATOM 1020 C C . GLU A 1 124 ? -16.973 3.916 12.033 1.00 94.69 124 GLU A C 1
ATOM 1022 O O . GLU A 1 124 ? -16.877 4.027 10.810 1.00 94.69 124 GLU A O 1
ATOM 1027 N N . VAL A 1 125 ? -15.913 3.967 12.851 1.00 95.38 125 VAL A N 1
ATOM 1028 C CA . VAL A 1 125 ? -14.531 4.201 12.399 1.00 95.38 125 VAL A CA 1
ATOM 1029 C C . VAL A 1 125 ? -14.044 3.051 11.514 1.00 95.38 125 VAL A C 1
ATOM 1031 O O . VAL A 1 125 ? -13.442 3.281 10.468 1.00 95.38 125 VAL A O 1
ATOM 1034 N N . ILE A 1 126 ? -14.346 1.797 11.869 1.00 96.19 126 ILE A N 1
ATOM 1035 C CA . ILE A 1 126 ? -13.986 0.637 11.033 1.00 96.19 126 ILE A CA 1
ATOM 1036 C C . ILE A 1 126 ? -14.721 0.688 9.684 1.00 96.19 126 ILE A C 1
ATOM 1038 O O . ILE A 1 126 ? -14.136 0.402 8.637 1.00 96.19 126 ILE A O 1
ATOM 1042 N N . TRP A 1 127 ? -15.994 1.086 9.676 1.00 96.12 127 TRP A N 1
ATOM 1043 C CA . TRP A 1 127 ? -16.756 1.258 8.436 1.00 96.12 127 TRP A CA 1
ATOM 1044 C C . TRP A 1 127 ? -16.235 2.425 7.589 1.00 96.12 127 TRP A C 1
ATOM 1046 O O . TRP A 1 127 ? -16.257 2.346 6.360 1.00 96.12 127 TRP A O 1
ATOM 1056 N N . GLU A 1 128 ? -15.745 3.493 8.219 1.00 96.62 128 GLU A N 1
ATOM 1057 C CA . GLU A 1 128 ? -15.042 4.587 7.543 1.00 96.62 128 GLU A CA 1
ATOM 1058 C C . GLU A 1 128 ? -13.749 4.124 6.887 1.00 96.62 128 GLU A C 1
ATOM 1060 O O . GLU A 1 128 ? -13.524 4.456 5.724 1.00 96.62 128 GLU A O 1
ATOM 1065 N N . LEU A 1 129 ? -12.955 3.291 7.565 1.00 97.38 129 LEU A N 1
ATOM 1066 C CA . LEU A 1 129 ? -11.773 2.673 6.962 1.00 97.38 129 LEU A CA 1
ATOM 1067 C C . LEU A 1 129 ? -12.142 1.825 5.740 1.00 97.38 129 LEU A C 1
ATOM 1069 O O . LEU A 1 129 ? -11.440 1.875 4.736 1.00 97.38 129 LEU A O 1
ATOM 1073 N N . GLY A 1 130 ? -13.264 1.097 5.781 1.00 97.62 130 GLY A N 1
ATOM 1074 C CA . GLY A 1 130 ? -13.779 0.362 4.621 1.00 97.62 130 GLY A CA 1
ATOM 1075 C C . GLY A 1 130 ? -14.129 1.273 3.435 1.00 97.62 130 GLY A C 1
ATOM 1076 O O . GLY A 1 130 ? -13.796 0.957 2.293 1.00 97.62 130 GLY A O 1
ATOM 1077 N N . ARG A 1 131 ? -14.748 2.435 3.691 1.00 97.06 131 ARG A N 1
ATOM 1078 C CA . ARG A 1 131 ? -15.022 3.446 2.650 1.00 97.06 131 ARG A CA 1
ATOM 1079 C C . ARG A 1 131 ? -13.735 4.060 2.103 1.00 97.06 131 ARG A C 1
ATOM 1081 O O . ARG A 1 131 ? -13.601 4.212 0.892 1.00 97.06 131 ARG A O 1
ATOM 1088 N N . LEU A 1 132 ? -12.790 4.377 2.983 1.00 98.06 132 LEU A N 1
ATOM 1089 C CA . LEU A 1 132 ? -11.486 4.917 2.609 1.00 98.06 132 LEU A CA 1
ATOM 1090 C C . LEU A 1 132 ? -10.695 3.919 1.752 1.00 98.06 132 LEU A C 1
ATOM 1092 O O . LEU A 1 132 ? -10.130 4.299 0.730 1.00 98.06 132 LEU A O 1
ATOM 1096 N N . LEU A 1 133 ? -10.731 2.634 2.115 1.00 98.62 133 LEU A N 1
ATOM 1097 C CA . LEU A 1 133 ? -10.127 1.557 1.340 1.00 98.62 133 LEU A CA 1
ATOM 1098 C C . LEU A 1 133 ? -10.715 1.490 -0.075 1.00 98.62 133 LEU A C 1
ATOM 1100 O O . LEU A 1 133 ? -9.959 1.374 -1.033 1.00 98.62 133 LEU A O 1
ATOM 1104 N N . ALA A 1 134 ? -12.037 1.621 -0.226 1.00 98.44 134 ALA A N 1
ATOM 1105 C CA . ALA A 1 134 ? -12.674 1.644 -1.544 1.00 98.44 134 ALA A CA 1
ATOM 1106 C C . ALA A 1 134 ? -12.185 2.820 -2.411 1.00 98.44 134 ALA A C 1
ATOM 1108 O O . ALA A 1 134 ? -11.940 2.638 -3.603 1.00 98.44 134 ALA A O 1
ATOM 1109 N N . VAL A 1 135 ? -11.990 4.005 -1.816 1.00 98.50 135 VAL A N 1
ATOM 1110 C CA . VAL A 1 135 ? -11.418 5.172 -2.513 1.00 98.50 135 VAL A CA 1
ATOM 1111 C C . VAL A 1 135 ? -9.984 4.892 -2.958 1.00 98.50 135 VAL A C 1
ATOM 1113 O O . VAL A 1 135 ? -9.645 5.144 -4.113 1.00 98.50 135 VAL A O 1
ATOM 1116 N N . PHE A 1 136 ? -9.144 4.338 -2.081 1.00 98.62 136 PHE A N 1
ATOM 1117 C CA . PHE A 1 136 ? -7.761 4.021 -2.438 1.00 98.62 136 PHE A CA 1
ATOM 1118 C C . PHE A 1 136 ? -7.664 2.920 -3.492 1.00 98.62 136 PHE A C 1
ATOM 1120 O O . PHE A 1 136 ? -6.844 3.050 -4.391 1.00 98.62 136 PHE A O 1
ATOM 1127 N N . ILE A 1 137 ? -8.529 1.903 -3.457 1.00 98.75 137 ILE A N 1
ATOM 1128 C CA . ILE A 1 137 ? -8.599 0.880 -4.511 1.00 98.75 137 ILE A CA 1
ATOM 1129 C C . ILE A 1 137 ? -8.982 1.503 -5.857 1.00 98.75 137 ILE A C 1
ATOM 1131 O O . ILE A 1 137 ? -8.392 1.156 -6.875 1.00 98.75 137 ILE A O 1
ATOM 1135 N N . ALA A 1 138 ? -9.939 2.436 -5.884 1.00 98.56 138 ALA A N 1
ATOM 1136 C CA . ALA A 1 138 ? -10.313 3.121 -7.121 1.00 98.56 138 ALA A CA 1
ATOM 1137 C C . ALA A 1 138 ? -9.149 3.946 -7.696 1.00 98.56 138 ALA A C 1
ATOM 1139 O O . ALA A 1 138 ? -8.918 3.930 -8.905 1.00 98.56 138 ALA A O 1
ATOM 1140 N N . LEU A 1 139 ? -8.398 4.636 -6.830 1.00 98.44 139 LEU A N 1
ATOM 1141 C CA . LEU A 1 139 ? -7.185 5.352 -7.230 1.00 98.44 139 LEU A CA 1
ATOM 1142 C C . LEU A 1 139 ? -6.097 4.391 -7.726 1.00 98.44 139 LEU A C 1
ATOM 1144 O O . LEU A 1 139 ? -5.476 4.671 -8.746 1.00 98.44 139 LEU A O 1
ATOM 1148 N N . ASP A 1 140 ? -5.889 3.261 -7.049 1.00 98.38 140 ASP A N 1
ATOM 1149 C CA . ASP A 1 140 ? -4.880 2.263 -7.424 1.00 98.38 140 ASP A CA 1
ATOM 1150 C C . ASP A 1 140 ? -5.208 1.642 -8.782 1.00 98.38 140 ASP A C 1
ATOM 1152 O O . ASP A 1 140 ? -4.358 1.582 -9.665 1.00 98.38 140 ASP A O 1
ATOM 1156 N N . PHE A 1 141 ? -6.481 1.303 -9.002 1.00 98.31 141 PHE A N 1
ATOM 1157 C CA . PHE A 1 141 ? -6.971 0.822 -10.288 1.00 98.31 141 PHE A CA 1
ATOM 1158 C C . PHE A 1 141 ? -6.762 1.853 -11.402 1.00 98.31 141 PHE A C 1
ATOM 1160 O O . PHE A 1 141 ? -6.318 1.495 -12.491 1.00 98.31 141 PHE A O 1
ATOM 1167 N N . LEU A 1 142 ? -7.044 3.137 -11.146 1.00 98.44 142 LEU A N 1
ATOM 1168 C CA . LEU A 1 142 ? -6.823 4.203 -12.126 1.00 98.44 142 LEU A CA 1
ATOM 1169 C C . LEU A 1 142 ? -5.338 4.338 -12.491 1.00 98.44 142 LEU A C 1
ATOM 1171 O O . LEU A 1 142 ? -5.011 4.503 -13.669 1.00 98.44 142 LEU A O 1
ATOM 1175 N N . VAL A 1 143 ? -4.445 4.261 -11.502 1.00 98.06 143 VAL A N 1
ATOM 1176 C CA . VAL A 1 143 ? -2.996 4.335 -11.726 1.00 98.06 143 VAL A CA 1
ATOM 1177 C C . VAL A 1 143 ? -2.503 3.100 -12.478 1.00 98.06 143 VAL A C 1
ATOM 1179 O O . VAL A 1 143 ? -1.837 3.266 -13.495 1.00 98.06 143 VAL A O 1
ATOM 1182 N N . ALA A 1 144 ? -2.892 1.893 -12.060 1.00 97.50 144 ALA A N 1
ATOM 1183 C CA . ALA A 1 144 ? -2.538 0.639 -12.727 1.00 97.50 144 ALA A CA 1
ATOM 1184 C C . ALA A 1 144 ? -3.036 0.598 -14.181 1.00 97.50 144 ALA A C 1
ATOM 1186 O O . ALA A 1 144 ? -2.300 0.220 -15.094 1.00 97.50 144 ALA A O 1
ATOM 1187 N N . PHE A 1 145 ? -4.273 1.047 -14.420 1.00 97.50 145 PHE A N 1
ATOM 1188 C CA . PHE A 1 145 ? -4.836 1.176 -15.762 1.00 97.50 145 PHE A CA 1
ATOM 1189 C C . PHE A 1 145 ? -4.056 2.186 -16.613 1.00 97.50 145 PHE A C 1
ATOM 1191 O O . PHE A 1 145 ? -3.735 1.915 -17.769 1.00 97.50 145 PHE A O 1
ATOM 1198 N N . SER A 1 146 ? -3.722 3.346 -16.047 1.00 97.50 146 SER A N 1
ATOM 1199 C CA . SER A 1 146 ? -2.958 4.372 -16.761 1.00 97.50 146 SER A CA 1
ATOM 1200 C C . SER A 1 146 ? -1.542 3.895 -17.092 1.00 97.50 146 SER A C 1
ATOM 1202 O O . SER A 1 146 ? -1.063 4.132 -18.199 1.00 97.50 146 SER A O 1
ATOM 1204 N N . ASP A 1 147 ? -0.894 3.184 -16.166 1.00 95.81 147 ASP A N 1
ATOM 1205 C CA . ASP A 1 147 ? 0.454 2.639 -16.335 1.00 95.81 147 ASP A CA 1
ATOM 1206 C C . ASP A 1 147 ? 0.493 1.575 -17.437 1.00 95.81 147 ASP A C 1
ATOM 1208 O O . ASP A 1 147 ? 1.304 1.668 -18.361 1.00 95.81 147 ASP A O 1
ATOM 1212 N N . ILE A 1 148 ? -0.455 0.629 -17.438 1.00 95.75 148 ILE A N 1
ATOM 1213 C CA . ILE A 1 148 ? -0.500 -0.405 -18.478 1.00 95.75 148 ILE A CA 1
ATOM 1214 C C . ILE A 1 148 ? -0.853 0.165 -19.860 1.00 95.75 148 ILE A C 1
ATOM 1216 O O . ILE A 1 148 ? -0.311 -0.297 -20.865 1.00 95.75 148 ILE A O 1
ATOM 1220 N N . VAL A 1 149 ? -1.715 1.188 -19.935 1.00 96.25 149 VAL A N 1
ATOM 1221 C CA . VAL A 1 149 ? -2.013 1.903 -21.190 1.00 96.25 149 VAL A CA 1
ATOM 1222 C C . VAL A 1 149 ? -0.766 2.624 -21.697 1.00 96.25 149 VAL A C 1
ATOM 1224 O O . VAL A 1 149 ? -0.420 2.490 -22.872 1.00 96.25 149 VAL A O 1
ATOM 1227 N N . LEU A 1 150 ? -0.054 3.339 -20.823 1.00 94.50 150 LEU A N 1
ATOM 1228 C CA . LEU A 1 150 ? 1.181 4.027 -21.186 1.00 94.50 150 LEU A CA 1
ATOM 1229 C C . LEU A 1 150 ? 2.226 3.035 -21.709 1.00 94.50 150 LEU A C 1
ATOM 1231 O O . LEU A 1 150 ? 2.797 3.248 -22.782 1.00 94.50 150 LEU A O 1
ATOM 1235 N N . LEU A 1 151 ? 2.431 1.921 -21.005 1.00 93.88 151 LEU A N 1
ATOM 1236 C CA . LEU A 1 151 ? 3.341 0.869 -21.448 1.00 93.88 151 LEU A CA 1
ATOM 1237 C C . LEU A 1 151 ? 2.925 0.315 -22.814 1.00 93.88 151 LEU A C 1
ATOM 1239 O O . LEU A 1 151 ? 3.759 0.160 -23.700 1.00 93.88 151 LEU A O 1
ATOM 1243 N N . TYR A 1 152 ? 1.633 0.072 -23.032 1.00 95.81 152 TYR A N 1
ATOM 1244 C CA . TYR A 1 152 ? 1.164 -0.535 -24.274 1.00 95.81 152 TYR A CA 1
ATOM 1245 C C . TYR A 1 152 ? 1.394 0.336 -25.520 1.00 95.81 152 TYR A C 1
ATOM 1247 O O . TYR A 1 152 ? 1.673 -0.218 -26.588 1.00 95.81 152 TYR A O 1
ATOM 1255 N N . TYR A 1 153 ? 1.273 1.664 -25.391 1.00 93.88 153 TYR A N 1
ATOM 1256 C CA . TYR A 1 153 ? 1.213 2.592 -26.530 1.00 93.88 153 TYR A CA 1
ATOM 1257 C C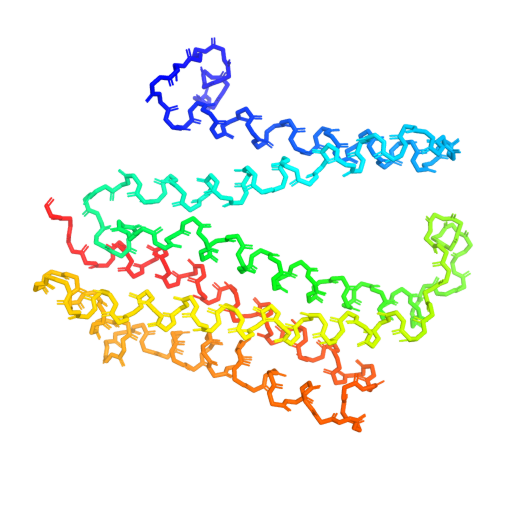 . TYR A 1 153 ? 2.438 3.504 -26.718 1.00 93.88 153 TYR A C 1
ATOM 1259 O O . TYR A 1 153 ? 2.518 4.157 -27.756 1.00 93.88 153 TYR A O 1
ATOM 1267 N N . THR A 1 154 ? 3.389 3.572 -25.777 1.00 91.19 154 THR A N 1
ATOM 1268 C CA . THR A 1 154 ? 4.509 4.538 -25.881 1.00 91.19 154 THR A CA 1
ATOM 1269 C C . THR A 1 154 ? 5.608 4.092 -26.847 1.00 91.19 154 THR A C 1
ATOM 1271 O O . THR A 1 154 ? 5.972 4.842 -27.749 1.00 91.19 154 THR A O 1
ATOM 1274 N N . THR A 1 155 ? 6.156 2.886 -26.674 1.00 89.69 155 THR A N 1
ATOM 1275 C CA . THR A 1 155 ? 7.217 2.342 -27.542 1.00 89.69 155 THR A CA 1
ATOM 1276 C C . THR A 1 155 ? 6.986 0.856 -27.823 1.00 89.69 155 THR A C 1
ATOM 1278 O O . THR A 1 155 ? 6.269 0.194 -27.061 1.00 89.69 155 THR A O 1
ATOM 1281 N N . PRO A 1 156 ? 7.577 0.292 -28.894 1.00 89.19 156 PRO A N 1
ATOM 1282 C CA . PRO A 1 156 ? 7.520 -1.145 -29.154 1.00 89.19 156 PRO A CA 1
ATOM 1283 C C . PRO A 1 156 ? 8.015 -1.993 -27.973 1.00 89.19 156 PRO A C 1
ATOM 1285 O O . PRO A 1 156 ? 7.389 -3.001 -27.642 1.00 89.19 156 PRO A O 1
ATOM 1288 N N . GLU A 1 157 ? 9.083 -1.562 -27.301 1.00 86.00 157 GLU A N 1
ATOM 1289 C CA . GLU A 1 157 ? 9.692 -2.245 -26.155 1.00 86.00 157 GLU A CA 1
ATOM 1290 C C . GLU A 1 157 ? 8.743 -2.251 -24.950 1.00 86.00 157 GLU A C 1
ATOM 1292 O O . GLU A 1 157 ? 8.454 -3.310 -24.386 1.00 86.00 157 GLU A O 1
ATOM 1297 N N . ASN A 1 158 ? 8.163 -1.093 -24.612 1.00 90.19 158 ASN A N 1
ATOM 1298 C CA . ASN A 1 158 ? 7.165 -0.984 -23.547 1.00 90.19 158 ASN A CA 1
ATOM 1299 C C . ASN A 1 158 ? 5.921 -1.837 -23.863 1.00 90.19 158 ASN A C 1
ATOM 1301 O O . ASN A 1 158 ? 5.360 -2.498 -22.984 1.00 90.19 158 ASN A O 1
ATOM 1305 N N . SER A 1 159 ? 5.527 -1.900 -25.140 1.00 93.00 159 SER A N 1
ATOM 1306 C CA . SER A 1 159 ? 4.385 -2.700 -25.590 1.00 93.00 159 SER A CA 1
ATOM 1307 C C . SER A 1 159 ? 4.615 -4.201 -25.392 1.00 93.00 159 SER A C 1
ATOM 1309 O O . SER A 1 159 ? 3.676 -4.937 -25.075 1.00 93.00 159 SER A O 1
ATOM 1311 N N . ILE A 1 160 ? 5.856 -4.682 -25.546 1.00 91.50 160 ILE A N 1
ATOM 1312 C CA . ILE A 1 160 ? 6.220 -6.079 -25.257 1.00 91.50 160 ILE A CA 1
ATOM 1313 C C . ILE A 1 160 ? 6.014 -6.378 -23.770 1.00 91.50 160 ILE A C 1
ATOM 1315 O O . ILE A 1 160 ? 5.360 -7.371 -23.444 1.00 91.50 160 ILE A O 1
ATOM 1319 N N . VAL A 1 161 ? 6.485 -5.501 -22.878 1.00 90.75 161 VAL A N 1
ATOM 1320 C CA . VAL A 1 161 ? 6.290 -5.636 -21.423 1.00 90.75 161 VAL A CA 1
ATOM 1321 C C . VAL A 1 161 ? 4.800 -5.687 -21.070 1.00 90.75 161 VAL A C 1
ATOM 1323 O O . VAL A 1 161 ? 4.353 -6.613 -20.387 1.00 90.75 161 VAL A O 1
ATOM 1326 N N . ALA A 1 162 ? 3.997 -4.761 -21.602 1.00 94.31 162 ALA A N 1
ATOM 1327 C CA . ALA A 1 162 ? 2.553 -4.753 -21.370 1.00 94.31 162 ALA A CA 1
ATOM 1328 C C . ALA A 1 162 ? 1.884 -6.058 -21.846 1.00 94.31 162 ALA A C 1
ATOM 1330 O O . ALA A 1 162 ? 1.014 -6.616 -21.174 1.00 94.31 162 ALA A O 1
ATOM 1331 N N . LYS A 1 163 ? 2.312 -6.605 -22.992 1.00 94.31 163 LYS A N 1
ATOM 1332 C CA . LYS A 1 163 ? 1.813 -7.893 -23.505 1.00 94.31 163 LYS A CA 1
ATOM 1333 C C . LYS A 1 163 ? 2.248 -9.072 -22.636 1.00 94.31 163 LYS A C 1
ATOM 1335 O O . LYS A 1 163 ? 1.449 -9.991 -22.463 1.00 94.31 163 LYS A O 1
ATOM 1340 N N . VAL A 1 164 ? 3.448 -9.051 -22.057 1.00 93.19 164 VAL A N 1
ATOM 1341 C CA . VAL A 1 164 ? 3.901 -10.063 -21.086 1.00 93.19 164 VAL A CA 1
ATOM 1342 C C . VAL A 1 164 ? 2.987 -10.087 -19.854 1.00 93.19 164 VAL A C 1
ATOM 1344 O O . VAL A 1 164 ? 2.639 -11.172 -19.379 1.00 93.19 164 VAL A O 1
ATOM 1347 N N . MET A 1 165 ? 2.525 -8.918 -19.399 1.00 94.75 165 MET A N 1
ATOM 1348 C CA . MET A 1 165 ? 1.589 -8.787 -18.277 1.00 94.75 165 MET A CA 1
ATOM 1349 C C . MET A 1 165 ? 0.141 -9.139 -18.635 1.00 94.75 165 MET A C 1
ATOM 1351 O O . MET A 1 165 ? -0.536 -9.752 -17.823 1.00 94.75 165 MET A O 1
ATOM 1355 N N . ILE A 1 166 ? -0.360 -8.786 -19.825 1.00 96.19 166 ILE A N 1
ATOM 1356 C CA . ILE A 1 166 ? -1.785 -8.978 -20.183 1.00 96.19 166 ILE A CA 1
ATOM 1357 C C . ILE A 1 166 ? -2.048 -10.317 -20.888 1.00 96.19 166 ILE A C 1
ATOM 1359 O O . ILE A 1 166 ? -3.129 -10.892 -20.770 1.00 96.19 166 ILE A O 1
ATOM 1363 N N . LYS A 1 167 ? -1.093 -10.820 -21.673 1.00 95.06 167 LYS A N 1
ATOM 1364 C CA . LYS A 1 167 ? -1.257 -12.027 -22.506 1.00 95.06 167 LYS A CA 1
ATOM 1365 C C . LYS A 1 167 ? -0.213 -13.106 -22.223 1.00 95.06 167 LYS A C 1
ATOM 1367 O O . LYS A 1 167 ? -0.427 -14.252 -22.608 1.00 95.06 167 LYS A O 1
ATOM 1372 N N . GLY A 1 168 ? 0.892 -12.746 -21.579 1.00 93.88 168 GLY A N 1
ATOM 1373 C CA . GLY A 1 168 ? 2.023 -13.627 -21.325 1.00 93.88 168 GLY A CA 1
ATOM 1374 C C . GLY A 1 168 ? 1.972 -14.363 -19.978 1.00 93.88 168 GLY A C 1
ATOM 1375 O O . GLY A 1 168 ? 0.903 -14.515 -19.380 1.00 93.88 168 GLY A O 1
ATOM 1376 N N . PRO A 1 169 ? 3.140 -14.821 -19.487 1.00 94.44 169 PRO A N 1
ATOM 1377 C CA . PRO A 1 169 ? 3.260 -15.638 -18.275 1.00 94.44 169 PRO A CA 1
ATOM 1378 C C . PRO A 1 169 ? 2.710 -14.982 -17.002 1.00 94.44 169 PRO A C 1
ATOM 1380 O O . PRO A 1 169 ? 2.231 -15.677 -16.109 1.00 94.44 169 PRO A O 1
ATOM 1383 N N . PHE A 1 170 ? 2.731 -13.647 -16.921 1.00 96.19 170 PHE A N 1
ATOM 1384 C CA . PHE A 1 170 ? 2.285 -12.904 -15.738 1.00 96.19 170 PHE A CA 1
ATOM 1385 C C . PHE A 1 170 ? 0.792 -12.562 -15.758 1.00 96.19 170 PHE A C 1
ATOM 1387 O O . PHE A 1 170 ? 0.291 -12.001 -14.784 1.00 96.19 170 PHE A O 1
ATOM 1394 N N . ARG A 1 171 ? 0.052 -12.960 -16.805 1.00 97.00 171 ARG A N 1
ATOM 1395 C CA . ARG A 1 171 ? -1.383 -12.668 -16.966 1.00 97.00 171 ARG A CA 1
ATOM 1396 C C . ARG A 1 171 ? -2.213 -12.986 -15.739 1.00 97.00 171 ARG A C 1
ATOM 1398 O O . ARG A 1 171 ? -3.031 -12.171 -15.333 1.00 97.00 171 ARG A O 1
ATOM 1405 N N . ASN A 1 172 ? -2.047 -14.177 -15.175 1.00 97.19 172 ASN A N 1
ATOM 1406 C CA . ASN A 1 172 ? -2.876 -14.584 -14.046 1.00 97.19 172 ASN A CA 1
ATOM 1407 C C . ASN A 1 172 ? -2.530 -13.771 -12.788 1.00 97.19 172 ASN A C 1
ATOM 1409 O O . ASN A 1 172 ? -3.434 -13.382 -12.057 1.00 97.19 172 ASN A O 1
ATOM 1413 N N . MET A 1 173 ? -1.253 -13.448 -12.563 1.00 97.06 173 MET A N 1
ATOM 1414 C CA . MET A 1 173 ? -0.874 -12.597 -11.431 1.00 97.06 173 MET A CA 1
ATOM 1415 C C . MET A 1 173 ? -1.370 -11.161 -11.599 1.00 97.06 173 MET A C 1
ATOM 1417 O O . MET A 1 173 ? -1.909 -10.597 -10.655 1.00 97.06 173 MET A O 1
ATOM 1421 N N . PHE A 1 174 ? -1.275 -10.599 -12.801 1.00 97.50 174 PHE A N 1
ATOM 1422 C CA . PHE A 1 174 ? -1.738 -9.240 -13.060 1.00 97.50 174 PHE A CA 1
ATOM 1423 C C . PHE A 1 174 ? -3.274 -9.153 -13.131 1.00 97.50 174 PHE A C 1
ATOM 1425 O O . PHE A 1 174 ? -3.915 -8.519 -12.302 1.00 97.50 174 PHE A O 1
ATOM 1432 N N . LEU A 1 175 ? -3.918 -9.837 -14.080 1.00 98.06 175 LEU A N 1
ATOM 1433 C CA . LEU A 1 175 ? -5.358 -9.672 -14.312 1.00 98.06 175 LEU A CA 1
ATOM 1434 C C . LEU A 1 175 ? -6.231 -10.332 -13.241 1.00 98.06 175 LEU A C 1
ATOM 1436 O O . LEU A 1 175 ? -7.277 -9.791 -12.892 1.00 98.06 175 LEU A O 1
ATOM 1440 N N . VAL A 1 176 ? -5.850 -11.512 -12.743 1.00 97.75 176 VAL A N 1
ATOM 1441 C CA . VAL A 1 176 ? -6.699 -12.256 -11.798 1.00 97.75 176 VAL A CA 1
ATOM 1442 C C . VAL A 1 176 ? -6.376 -11.870 -10.363 1.00 97.75 176 VAL A C 1
ATOM 1444 O O . VAL A 1 176 ? -7.283 -11.483 -9.633 1.00 97.75 176 VAL A O 1
ATOM 1447 N N . MET A 1 177 ? -5.110 -11.960 -9.952 1.00 97.94 177 MET A N 1
ATOM 1448 C CA . MET A 1 177 ? -4.742 -11.745 -8.549 1.00 97.94 177 MET A CA 1
ATOM 1449 C C . MET A 1 177 ? -4.745 -10.265 -8.172 1.00 97.94 177 MET A C 1
ATOM 1451 O O . MET A 1 177 ? -5.389 -9.891 -7.198 1.00 97.94 177 MET A O 1
ATOM 1455 N N . GLU A 1 178 ? -4.063 -9.422 -8.941 1.00 97.81 178 GLU A N 1
ATOM 1456 C CA . GLU A 1 178 ? -4.010 -7.988 -8.669 1.00 97.81 178 GLU A CA 1
ATOM 1457 C C . GLU A 1 178 ? -5.319 -7.287 -9.061 1.00 97.81 178 GLU A C 1
ATOM 1459 O O . GLU A 1 178 ? -6.028 -6.787 -8.189 1.00 97.81 178 GLU A O 1
ATOM 1464 N N . ILE A 1 179 ? -5.687 -7.287 -10.347 1.00 98.25 179 ILE A N 1
ATOM 1465 C CA . ILE A 1 179 ? -6.851 -6.524 -10.820 1.00 98.25 179 ILE A CA 1
ATOM 1466 C C . ILE A 1 179 ? -8.165 -7.153 -10.340 1.00 98.25 179 ILE A C 1
ATOM 1468 O O . ILE A 1 179 ? -9.019 -6.464 -9.788 1.00 98.25 179 ILE A O 1
ATOM 1472 N N . GLY A 1 180 ? -8.350 -8.460 -10.523 1.00 98.38 180 GLY A N 1
ATOM 1473 C CA . GLY A 1 180 ? -9.593 -9.145 -10.164 1.00 98.38 180 GLY A CA 1
ATOM 1474 C C . GLY A 1 180 ? -9.825 -9.216 -8.653 1.00 98.38 180 GLY A C 1
ATOM 1475 O O . GLY A 1 180 ? -10.776 -8.628 -8.135 1.00 98.38 180 GLY A O 1
ATOM 1476 N N . LEU A 1 181 ? -8.969 -9.960 -7.951 1.00 97.75 181 LEU A N 1
ATOM 1477 C CA . LEU A 1 181 ? -9.110 -10.254 -6.523 1.00 97.75 181 LEU A CA 1
ATOM 1478 C C . LEU A 1 181 ? -8.618 -9.119 -5.622 1.00 97.75 181 LEU A C 1
ATOM 1480 O O . LEU A 1 181 ? -9.173 -8.942 -4.542 1.00 97.75 181 LEU 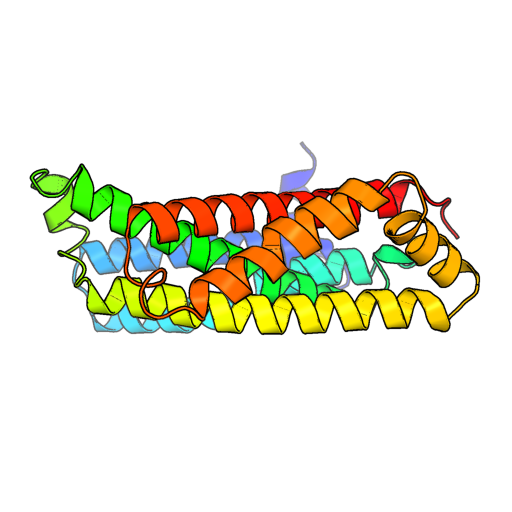A O 1
ATOM 1484 N N . GLY A 1 182 ? -7.606 -8.365 -6.046 1.00 97.44 182 GLY A N 1
ATOM 1485 C CA . GLY A 1 182 ? -7.022 -7.271 -5.273 1.00 97.44 182 GLY A CA 1
ATOM 1486 C C . GLY A 1 182 ? -7.764 -5.943 -5.387 1.00 97.44 182 GLY A C 1
ATOM 1487 O O . GLY A 1 182 ? -7.733 -5.159 -4.441 1.00 97.44 182 GLY A O 1
ATOM 1488 N N . MET A 1 183 ? -8.451 -5.696 -6.510 1.00 98.38 183 MET A N 1
ATOM 1489 C CA . MET A 1 183 ? -9.099 -4.409 -6.781 1.00 98.38 183 MET A CA 1
ATOM 1490 C C . MET A 1 183 ? -10.596 -4.541 -7.079 1.00 98.38 183 MET A C 1
ATOM 1492 O O . MET A 1 183 ? -11.420 -4.086 -6.288 1.00 98.38 183 MET A O 1
ATOM 1496 N N . VAL A 1 184 ? -10.976 -5.172 -8.195 1.00 98.50 184 VAL A N 1
ATOM 1497 C CA . VAL A 1 184 ? -12.355 -5.153 -8.718 1.00 98.50 184 VAL A CA 1
ATOM 1498 C C . VAL A 1 184 ? -13.344 -5.799 -7.750 1.00 98.50 184 VAL A C 1
ATOM 1500 O O . VAL A 1 184 ? -14.356 -5.187 -7.403 1.00 98.50 184 VAL A O 1
ATOM 1503 N N . LEU A 1 185 ? -13.062 -7.018 -7.284 1.00 98.38 185 LEU A N 1
ATOM 1504 C CA . LEU A 1 185 ? -13.939 -7.726 -6.352 1.00 98.38 185 LEU A CA 1
ATOM 1505 C C . LEU A 1 185 ? -14.048 -6.987 -4.997 1.00 98.38 185 LEU A C 1
ATOM 1507 O O . LEU A 1 185 ? -15.178 -6.698 -4.591 1.00 98.38 185 LEU A O 1
ATOM 1511 N N . PRO A 1 186 ? -12.941 -6.612 -4.321 1.00 98.31 186 PRO A N 1
ATOM 1512 C CA . PRO A 1 186 ? -12.962 -5.737 -3.149 1.00 98.31 186 PRO A CA 1
ATOM 1513 C C . PRO A 1 186 ? -13.792 -4.471 -3.320 1.00 98.31 186 PRO A C 1
ATOM 1515 O O . PRO A 1 186 ? -14.644 -4.179 -2.482 1.00 98.31 186 PRO A O 1
ATOM 1518 N N . PHE A 1 187 ? -13.582 -3.743 -4.417 1.00 98.44 187 PHE A N 1
ATOM 1519 C CA . PHE A 1 187 ? -14.274 -2.492 -4.688 1.00 98.44 187 PHE A CA 1
ATOM 1520 C C . PHE A 1 187 ? -15.788 -2.696 -4.781 1.00 98.44 187 PHE A C 1
ATOM 1522 O O . PHE A 1 187 ? -16.541 -2.031 -4.072 1.00 98.44 187 PHE A O 1
ATOM 1529 N N . ILE A 1 188 ? -16.243 -3.674 -5.574 1.00 98.25 188 ILE A N 1
ATOM 1530 C CA . ILE A 1 188 ? -17.673 -3.984 -5.724 1.00 98.25 188 ILE A CA 1
ATOM 1531 C C . ILE A 1 188 ? -18.298 -4.365 -4.377 1.00 98.25 188 ILE A C 1
ATOM 1533 O O . ILE A 1 188 ? -19.372 -3.871 -4.033 1.00 98.25 188 ILE A O 1
ATOM 1537 N N . VAL A 1 189 ? -17.631 -5.212 -3.588 1.00 98.12 189 VAL A N 1
ATOM 1538 C CA . VAL A 1 189 ? -18.150 -5.647 -2.282 1.00 98.12 189 VAL A CA 1
ATOM 1539 C C . VAL A 1 189 ? -18.256 -4.474 -1.302 1.00 98.12 189 VAL A C 1
ATOM 1541 O O . VAL A 1 189 ? -19.254 -4.369 -0.584 1.00 98.12 189 VAL A O 1
ATOM 1544 N N . LEU A 1 190 ? -17.278 -3.564 -1.293 1.00 97.44 190 LEU A N 1
ATOM 1545 C CA . LEU A 1 190 ? -17.272 -2.390 -0.413 1.00 97.44 190 LEU A CA 1
ATOM 1546 C C . LEU A 1 190 ? -18.339 -1.343 -0.780 1.00 97.44 190 LEU A C 1
ATOM 1548 O O . LEU A 1 190 ? -18.771 -0.586 0.095 1.00 97.44 190 LEU A O 1
ATOM 1552 N N . LEU A 1 191 ? -18.816 -1.323 -2.028 1.00 96.50 191 LEU A N 1
ATOM 1553 C CA . LEU A 1 191 ? -19.929 -0.465 -2.449 1.00 96.50 191 LEU A CA 1
ATOM 1554 C C . LEU A 1 191 ? -21.295 -0.955 -1.953 1.00 96.50 191 LEU A C 1
ATOM 1556 O O . LEU A 1 191 ? -22.239 -0.170 -1.903 1.00 96.50 191 LEU A O 1
ATOM 1560 N N . ILE A 1 192 ? -21.421 -2.227 -1.565 1.00 97.25 192 ILE A N 1
ATOM 1561 C CA . ILE A 1 192 ? -22.693 -2.808 -1.126 1.00 97.25 192 ILE A CA 1
ATOM 1562 C C . ILE A 1 192 ? -22.906 -2.499 0.371 1.00 97.25 192 ILE A C 1
ATOM 1564 O O . ILE A 1 192 ? -22.231 -3.100 1.215 1.00 97.25 192 ILE A O 1
ATOM 1568 N N . PRO A 1 193 ? -23.889 -1.652 0.760 1.00 92.06 193 PRO A N 1
ATOM 1569 C CA . PRO A 1 193 ? -24.030 -1.165 2.143 1.00 92.06 193 PRO A CA 1
ATOM 1570 C C . PRO A 1 193 ? -24.308 -2.244 3.198 1.00 92.06 193 PRO A C 1
ATOM 1572 O O . PRO A 1 193 ? -24.125 -2.025 4.394 1.00 92.06 193 PRO A O 1
ATOM 1575 N N . LYS A 1 194 ? -24.812 -3.406 2.767 1.00 91.94 194 LYS A N 1
ATOM 1576 C CA . LYS A 1 194 ? -25.053 -4.559 3.646 1.00 91.94 194 LYS A CA 1
ATOM 1577 C C . LYS A 1 194 ? -23.767 -5.338 3.936 1.00 91.94 194 LYS A C 1
ATOM 1579 O O . LYS A 1 194 ? -23.627 -5.892 5.021 1.00 91.94 194 LYS A O 1
ATOM 1584 N N . LEU A 1 195 ? -22.846 -5.388 2.974 1.00 93.12 195 LEU A N 1
ATOM 1585 C CA . LEU A 1 195 ? -21.616 -6.175 3.058 1.00 93.12 195 LEU A CA 1
ATOM 1586 C C . LEU A 1 195 ? -20.480 -5.379 3.702 1.00 93.12 195 LEU A C 1
ATOM 1588 O O . LEU A 1 195 ? -19.757 -5.916 4.537 1.00 93.12 195 LEU A O 1
ATOM 1592 N N . ASN A 1 196 ? -20.384 -4.082 3.405 1.00 91.31 196 ASN A N 1
ATOM 1593 C CA . ASN A 1 196 ? -19.320 -3.204 3.901 1.00 91.31 196 ASN A CA 1
ATOM 1594 C C . ASN A 1 196 ? -19.395 -2.863 5.404 1.00 91.31 196 ASN A C 1
ATOM 1596 O O . ASN A 1 196 ? -18.534 -2.151 5.916 1.00 91.31 196 ASN A O 1
ATOM 1600 N N . LYS A 1 197 ? -20.400 -3.384 6.120 1.00 93.38 197 LYS A N 1
ATOM 1601 C CA . LYS A 1 197 ? -20.527 -3.279 7.583 1.00 93.38 197 LYS A CA 1
ATOM 1602 C C . LYS A 1 197 ? -20.192 -4.574 8.324 1.00 93.38 197 LYS A C 1
ATOM 1604 O O . LYS A 1 197 ? -20.070 -4.563 9.549 1.00 93.38 197 LYS A O 1
ATOM 1609 N N . SER A 1 198 ? -20.067 -5.689 7.604 1.00 96.06 198 SER A N 1
ATOM 1610 C CA . SER A 1 198 ? -19.841 -7.012 8.186 1.00 96.06 198 SER A CA 1
ATOM 1611 C C . SER A 1 198 ? -18.356 -7.240 8.463 1.00 96.06 198 SER A C 1
ATOM 1613 O O . SER A 1 198 ? -17.537 -7.172 7.551 1.00 96.06 198 SER A O 1
ATOM 1615 N N . TYR A 1 199 ? -18.000 -7.543 9.715 1.00 95.88 199 TYR A N 1
ATOM 1616 C CA . TYR A 1 199 ? -16.603 -7.753 10.117 1.00 95.88 199 TYR A CA 1
ATOM 1617 C C . TYR A 1 199 ? -15.927 -8.908 9.363 1.00 95.88 199 TYR A C 1
ATOM 1619 O O . TYR A 1 199 ? -14.850 -8.674 8.814 1.00 95.88 199 TYR A O 1
ATOM 1627 N N . PRO A 1 200 ? -16.532 -10.112 9.250 1.00 96.75 200 PRO A N 1
ATOM 1628 C CA . PRO A 1 200 ? -15.954 -11.183 8.440 1.00 96.75 200 PRO A CA 1
ATOM 1629 C C . PRO A 1 200 ? -15.696 -10.753 6.996 1.00 96.75 200 PRO A C 1
ATOM 1631 O O . PRO A 1 200 ? -14.624 -11.015 6.466 1.00 96.75 200 PRO A O 1
ATOM 1634 N N . VAL A 1 201 ? -16.641 -10.028 6.385 1.00 97.75 201 VAL A N 1
ATOM 1635 C CA . VAL A 1 201 ? -16.497 -9.548 5.004 1.00 97.75 201 VAL A CA 1
ATOM 1636 C C . VAL A 1 201 ? -15.349 -8.551 4.892 1.00 97.75 201 VAL A C 1
ATOM 1638 O O . VAL A 1 201 ? -14.505 -8.706 4.018 1.00 97.75 201 VAL A O 1
ATOM 1641 N N . LEU A 1 202 ? -15.279 -7.558 5.783 1.00 97.94 202 LEU A N 1
ATOM 1642 C CA . LEU A 1 202 ? -14.209 -6.559 5.779 1.00 97.94 202 LEU A CA 1
ATOM 1643 C C . LEU A 1 202 ? -12.826 -7.196 5.948 1.00 97.94 202 LEU A C 1
ATOM 1645 O O . LEU A 1 202 ? -11.900 -6.820 5.235 1.00 97.94 202 LEU A O 1
ATOM 1649 N N . VAL A 1 203 ? -12.693 -8.192 6.831 1.00 98.38 203 VAL A N 1
ATOM 1650 C CA . VAL A 1 203 ? -11.440 -8.945 6.999 1.00 98.38 203 VAL A CA 1
ATOM 1651 C C . VAL A 1 203 ? -11.104 -9.736 5.735 1.00 98.38 203 VAL A C 1
ATOM 1653 O O . VAL A 1 203 ? -9.974 -9.654 5.260 1.00 98.38 203 VAL A O 1
ATOM 1656 N N . THR A 1 204 ? -12.064 -10.461 5.152 1.00 98.38 204 THR A N 1
ATOM 1657 C CA . THR A 1 204 ? -11.841 -11.210 3.905 1.00 98.38 204 THR A CA 1
ATOM 1658 C C . THR A 1 204 ? -11.404 -10.288 2.770 1.00 98.38 204 THR A C 1
ATOM 1660 O O . THR A 1 204 ? -10.423 -10.584 2.091 1.00 98.38 204 THR A O 1
ATOM 1663 N N . ILE A 1 205 ? -12.081 -9.152 2.588 1.00 98.38 205 ILE A N 1
ATOM 1664 C CA . ILE A 1 205 ? -11.724 -8.172 1.562 1.00 98.38 205 ILE A CA 1
ATOM 1665 C C . ILE A 1 205 ? -10.337 -7.584 1.818 1.00 98.38 205 ILE A C 1
ATOM 1667 O O . ILE A 1 205 ? -9.531 -7.532 0.894 1.00 98.38 205 ILE A O 1
ATOM 1671 N N . ALA A 1 206 ? -10.017 -7.206 3.055 1.00 98.62 206 ALA A N 1
ATOM 1672 C CA . ALA A 1 206 ? -8.694 -6.693 3.390 1.00 98.62 206 ALA A CA 1
ATOM 1673 C C . ALA A 1 206 ? -7.578 -7.715 3.098 1.00 98.62 206 ALA A C 1
ATOM 1675 O O . ALA A 1 206 ? -6.536 -7.345 2.563 1.00 98.62 206 ALA A O 1
ATOM 1676 N N . VAL A 1 207 ? -7.799 -9.006 3.374 1.00 98.69 207 VAL A N 1
ATOM 1677 C CA . VAL A 1 207 ? -6.839 -10.071 3.035 1.00 98.69 207 VAL A CA 1
ATOM 1678 C C . VAL A 1 207 ? -6.670 -10.213 1.521 1.00 98.69 207 VAL A C 1
ATOM 1680 O O . VAL A 1 207 ? -5.539 -10.293 1.046 1.00 98.69 207 VAL A O 1
ATOM 1683 N N . LEU A 1 208 ? -7.763 -10.205 0.752 1.00 98.62 208 LEU A N 1
ATOM 1684 C CA . LEU A 1 208 ? -7.700 -10.274 -0.712 1.00 98.62 208 LEU A CA 1
ATOM 1685 C C . LEU A 1 208 ? -6.955 -9.077 -1.314 1.00 98.62 208 LEU A C 1
ATOM 1687 O O . LEU A 1 208 ? -6.112 -9.259 -2.188 1.00 98.62 208 LEU A O 1
ATOM 1691 N N . VAL A 1 209 ? -7.197 -7.875 -0.788 1.00 98.69 209 VAL A N 1
ATOM 1692 C CA . VAL A 1 209 ? -6.467 -6.660 -1.168 1.00 98.69 209 VAL A CA 1
ATOM 1693 C C . VAL A 1 209 ? -4.970 -6.808 -0.889 1.00 98.69 209 VAL A C 1
ATOM 1695 O O . VAL A 1 209 ? -4.157 -6.515 -1.760 1.00 98.69 209 VAL A O 1
ATOM 1698 N N . LEU A 1 210 ? -4.579 -7.309 0.289 1.00 98.75 210 LEU A N 1
ATOM 1699 C CA . LEU A 1 210 ? -3.165 -7.536 0.617 1.00 98.75 210 LEU A CA 1
ATOM 1700 C C . LEU A 1 210 ? -2.504 -8.558 -0.320 1.00 98.75 210 LEU A C 1
ATOM 1702 O O . LEU A 1 210 ? -1.364 -8.353 -0.736 1.00 98.75 210 LEU A O 1
ATOM 1706 N N . ILE A 1 211 ? -3.220 -9.624 -0.692 1.00 98.50 211 ILE A N 1
ATOM 1707 C CA . ILE A 1 211 ? -2.762 -10.595 -1.696 1.00 98.50 211 ILE A CA 1
ATOM 1708 C C . ILE A 1 211 ? -2.594 -9.917 -3.065 1.00 98.50 211 ILE A C 1
ATOM 1710 O O . ILE A 1 211 ? -1.601 -10.162 -3.748 1.00 98.50 211 ILE A O 1
ATOM 1714 N N . GLY A 1 212 ? -3.522 -9.038 -3.447 1.00 98.44 212 GLY A N 1
ATOM 1715 C CA . GLY A 1 212 ? -3.440 -8.245 -4.672 1.00 98.44 212 GLY A CA 1
ATOM 1716 C C . GLY A 1 212 ? -2.226 -7.319 -4.707 1.00 98.44 212 GLY A C 1
ATOM 1717 O O . GLY A 1 212 ? -1.476 -7.331 -5.679 1.00 98.44 212 GLY A O 1
ATOM 1718 N N . ILE A 1 213 ? -1.963 -6.583 -3.621 1.00 98.31 213 ILE A N 1
ATOM 1719 C CA . ILE A 1 213 ? -0.774 -5.722 -3.513 1.00 98.31 213 ILE A CA 1
ATOM 1720 C C . ILE A 1 213 ? 0.515 -6.551 -3.532 1.00 98.31 213 ILE A C 1
ATOM 1722 O O . ILE A 1 213 ? 1.501 -6.144 -4.149 1.00 98.31 213 ILE A O 1
ATOM 1726 N N . TRP A 1 214 ? 0.528 -7.730 -2.904 1.00 98.31 214 TRP A N 1
ATOM 1727 C CA . TRP A 1 214 ? 1.659 -8.650 -3.020 1.00 98.31 214 TRP A CA 1
ATOM 1728 C C . TRP A 1 214 ? 1.875 -9.101 -4.472 1.00 98.31 214 TRP A C 1
ATOM 1730 O O . TRP A 1 214 ? 3.009 -9.061 -4.953 1.00 98.31 214 TRP A O 1
ATOM 1740 N N . ALA A 1 215 ? 0.803 -9.469 -5.182 1.00 98.12 215 ALA A N 1
ATOM 1741 C CA . ALA A 1 215 ? 0.866 -9.860 -6.588 1.00 98.12 215 ALA A CA 1
ATOM 1742 C C . ALA A 1 215 ? 1.394 -8.715 -7.461 1.00 98.12 215 ALA A C 1
ATOM 1744 O O . ALA A 1 215 ? 2.284 -8.953 -8.276 1.00 98.12 215 ALA A O 1
ATOM 1745 N N . MET A 1 216 ? 0.946 -7.480 -7.217 1.00 96.56 216 MET A N 1
ATOM 1746 C CA . MET A 1 216 ? 1.467 -6.294 -7.894 1.00 96.56 216 MET A CA 1
ATOM 1747 C C . MET A 1 216 ? 2.973 -6.135 -7.677 1.00 96.56 216 MET A C 1
ATOM 1749 O O . MET A 1 216 ? 3.733 -6.025 -8.635 1.00 96.56 216 MET A O 1
ATOM 1753 N N . ARG A 1 217 ? 3.452 -6.205 -6.426 1.00 97.00 217 ARG A N 1
ATOM 1754 C CA . ARG A 1 217 ? 4.894 -6.104 -6.128 1.00 97.00 217 ARG A CA 1
ATOM 1755 C C . ARG A 1 217 ? 5.696 -7.216 -6.799 1.00 97.00 217 ARG A C 1
ATOM 1757 O O . ARG A 1 217 ? 6.788 -6.956 -7.304 1.00 97.00 217 ARG A O 1
ATOM 1764 N N . TYR A 1 218 ? 5.155 -8.432 -6.820 1.00 96.19 218 TYR A N 1
ATOM 1765 C CA . TYR A 1 218 ? 5.769 -9.565 -7.502 1.00 96.19 218 TYR A CA 1
ATOM 1766 C C . TYR A 1 218 ? 5.855 -9.331 -9.014 1.00 96.19 218 TYR A C 1
ATOM 1768 O O . TYR A 1 218 ? 6.934 -9.475 -9.585 1.00 96.19 218 TYR A O 1
ATOM 1776 N N . VAL A 1 219 ? 4.754 -8.929 -9.659 1.00 95.31 219 VAL A N 1
ATOM 1777 C CA . VAL A 1 219 ? 4.718 -8.645 -11.102 1.00 95.31 219 VAL A CA 1
ATOM 1778 C C . VAL A 1 219 ? 5.681 -7.514 -11.439 1.00 95.31 219 VAL A C 1
ATOM 1780 O O . VAL A 1 219 ? 6.530 -7.703 -12.304 1.00 95.31 219 VAL A O 1
ATOM 1783 N N . THR A 1 220 ? 5.635 -6.390 -10.723 1.00 93.88 220 THR A N 1
ATOM 1784 C CA . THR A 1 220 ? 6.514 -5.245 -10.984 1.00 93.88 220 THR A CA 1
ATOM 1785 C C . THR A 1 220 ? 7.984 -5.647 -10.964 1.00 93.88 220 THR A C 1
ATOM 1787 O O . THR A 1 220 ? 8.721 -5.305 -11.882 1.00 93.88 220 THR A O 1
ATOM 1790 N N . VAL A 1 221 ? 8.434 -6.415 -9.970 1.00 92.88 221 VAL A N 1
ATOM 1791 C CA . VAL A 1 221 ? 9.849 -6.808 -9.883 1.00 92.88 221 VAL A CA 1
ATOM 1792 C C . VAL A 1 221 ? 10.193 -7.912 -10.884 1.00 92.88 221 VAL A C 1
ATOM 1794 O O . VAL A 1 221 ? 11.130 -7.764 -11.666 1.00 92.88 221 VAL A O 1
ATOM 1797 N N . VAL A 1 222 ? 9.444 -9.016 -10.878 1.00 93.50 222 VAL A N 1
ATOM 1798 C CA . VAL A 1 222 ? 9.821 -10.232 -11.612 1.00 93.50 222 VAL A CA 1
ATOM 1799 C C . VAL A 1 222 ? 9.517 -10.104 -13.104 1.00 93.50 222 VAL A C 1
ATOM 1801 O O . VAL A 1 222 ? 10.344 -10.502 -13.921 1.00 93.50 222 VAL A O 1
ATOM 1804 N N . ALA A 1 223 ? 8.389 -9.499 -13.491 1.00 90.75 223 ALA A N 1
ATOM 1805 C CA . ALA A 1 223 ? 8.105 -9.245 -14.905 1.00 90.75 223 ALA A CA 1
ATOM 1806 C C . ALA A 1 223 ? 9.056 -8.189 -15.488 1.00 90.75 223 ALA A C 1
ATOM 1808 O O . ALA A 1 223 ? 9.438 -8.294 -16.652 1.00 90.75 223 ALA A O 1
ATOM 1809 N N . GLY A 1 224 ? 9.499 -7.223 -14.673 1.00 88.38 224 GLY A N 1
ATOM 1810 C CA . GLY A 1 224 ? 10.496 -6.229 -15.077 1.00 88.38 224 GLY A CA 1
ATOM 1811 C C . GLY A 1 224 ? 11.852 -6.855 -15.409 1.00 88.38 224 GLY A C 1
ATOM 1812 O O . GLY A 1 224 ? 12.505 -6.435 -16.354 1.00 88.38 224 GLY A O 1
ATOM 1813 N N . GLN A 1 225 ? 12.244 -7.904 -14.686 1.00 89.50 225 GLN A N 1
ATOM 1814 C CA . GLN A 1 225 ? 13.477 -8.658 -14.946 1.00 89.50 225 GLN A CA 1
ATOM 1815 C C . GLN A 1 225 ? 13.335 -9.707 -16.057 1.00 89.50 225 GLN A C 1
ATOM 1817 O O . GLN A 1 225 ? 14.339 -10.196 -16.570 1.00 89.50 225 GLN A O 1
ATOM 1822 N N . TYR A 1 226 ? 12.104 -10.092 -16.398 1.00 87.19 226 TYR A N 1
ATOM 1823 C CA . TYR A 1 226 ? 11.830 -11.126 -17.395 1.00 87.19 226 TYR A CA 1
ATOM 1824 C C . TYR A 1 226 ? 12.107 -10.655 -18.829 1.00 87.19 226 TYR A C 1
ATOM 1826 O O . TYR A 1 226 ? 12.468 -11.460 -19.686 1.00 87.19 226 TYR A O 1
ATOM 1834 N N . VAL A 1 227 ? 11.928 -9.361 -19.101 1.00 78.62 227 VAL A N 1
ATOM 1835 C CA . VAL A 1 227 ? 12.213 -8.771 -20.414 1.00 78.62 227 VAL A CA 1
ATOM 1836 C C . VAL A 1 227 ? 13.681 -8.320 -20.447 1.00 78.62 227 VAL A C 1
ATOM 1838 O O . VAL A 1 227 ? 14.117 -7.675 -19.493 1.00 78.62 227 VAL A O 1
ATOM 1841 N N . PRO A 1 228 ? 14.461 -8.666 -21.495 1.00 65.75 228 PRO A N 1
ATOM 1842 C CA . PRO A 1 228 ? 15.875 -8.308 -21.584 1.00 65.75 228 PRO A CA 1
ATOM 1843 C C . PRO A 1 228 ? 16.110 -6.807 -21.408 1.00 65.75 228 PRO A C 1
ATOM 1845 O O . PRO A 1 228 ? 15.307 -5.994 -21.868 1.00 65.75 228 PRO A O 1
ATOM 1848 N N . LEU A 1 229 ? 17.227 -6.463 -20.762 1.00 68.62 229 LEU A N 1
ATOM 1849 C CA . LEU A 1 229 ? 17.667 -5.079 -20.610 1.00 68.62 229 LEU A CA 1
ATOM 1850 C C . LEU A 1 229 ? 17.864 -4.441 -21.991 1.00 68.62 229 LEU A C 1
ATOM 1852 O O . LEU A 1 229 ? 18.435 -5.077 -22.881 1.00 68.62 229 LEU A O 1
ATOM 1856 N N . MET A 1 230 ? 17.372 -3.210 -22.138 1.00 58.28 230 MET A N 1
ATOM 1857 C CA . MET A 1 230 ? 17.586 -2.369 -23.323 1.00 58.28 230 MET A CA 1
ATOM 1858 C C . MET A 1 230 ? 19.037 -1.904 -23.434 1.00 58.28 230 MET A C 1
ATOM 1860 O O . MET A 1 230 ? 19.645 -1.619 -22.373 1.00 58.28 230 MET A O 1
#

Sequence (230 aa):
VRFYHLMYMFNYHSPVSWGSVLLTIYPINCLFYLYYIWKEDYPKIRFFGYLGIPLAIAVHGYTGFILALAKGIALWNTPLMPIYFLVSAMVSGTALLIILSIFKETFLKTNTMITRFFPPVEKEVIWELGRLLAVFIALDFLVAFSDIVLLYYTTPENSIVAKVMIKGPFRNMFLVMEIGLGMVLPFIVLLIPKLNKSYPVLVTIAVLVLIGIWAMRYVTVVAGQYVPLM

pLDDT: mean 92.44, std 8.16, range [48.69, 98.75]